Protein 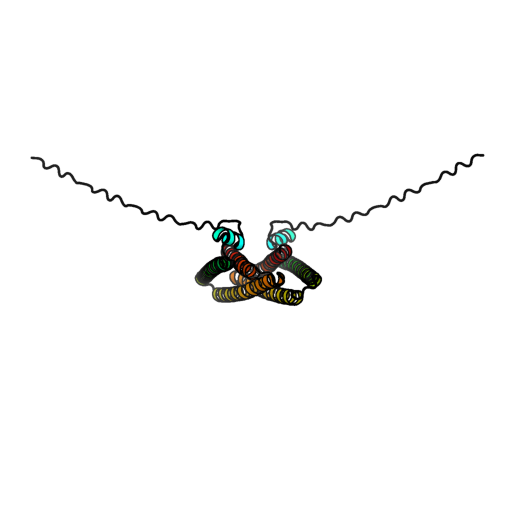AF-0000000084697009 (afdb_homodimer)

InterPro domains:
  IPR009739 Lysozyme inhibitor LprI-like, N-terminal [PF07007] (45-136)

Foldseek 3Di:
DPPPPPPPPPPPPPPPPDDPPPPPPPVPDDFQQVVLCVVQPPDDVVSSLVSLVVLLVVLVVLLVVLLVVVLVVLVVVVDPCSVVVNVVSVVVVVVLVVVQQVVLVVQLVVVVDDPCSSVSSSSSSSVSSVVVSVVSVVD/DPPPPPPPPPPPPPPPPDDPPPPPPPVPDDFQQVVLCVVQPPDDVVSSLVSLVVLLVVLVVLLVVLLVVVLVVLVVVVDPCSVVVNVVSVVVVVVLVVVQQVVLVVQLVVVVDDPCSSVSSSSSSSVSSVVVSVVSVVD

Solvent-accessible surface area (backbone atoms only — not comparable to full-atom values): 15599 Å² total; per-residue (Å²):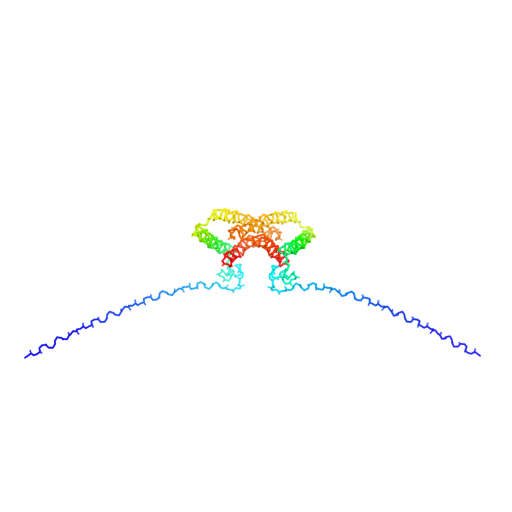 136,83,79,75,78,77,78,77,77,78,75,78,76,76,79,78,78,76,73,78,75,76,70,73,68,69,69,79,86,62,51,67,57,56,51,28,47,67,71,51,53,94,50,59,70,64,54,40,48,52,45,43,49,51,51,33,51,51,47,51,53,50,43,52,51,51,49,51,52,51,46,51,56,44,54,70,62,73,45,91,40,26,64,58,19,44,54,28,43,52,49,16,50,54,28,41,53,52,17,44,55,30,41,18,48,16,58,22,37,64,51,58,80,44,93,57,24,67,56,51,22,45,37,41,43,36,52,53,46,51,51,49,42,51,53,60,69,76,97,135,84,76,75,79,76,78,79,76,77,75,78,77,77,78,77,79,76,74,76,76,74,68,72,68,70,68,79,85,62,50,67,57,55,50,31,46,66,71,50,53,93,49,60,70,65,54,41,50,51,45,44,51,51,51,34,51,52,47,52,51,51,42,52,52,51,51,52,52,51,45,51,55,44,54,71,64,72,46,91,38,26,63,58,19,46,52,28,43,52,49,18,50,54,27,41,53,51,16,44,53,30,42,20,46,16,60,22,35,64,49,58,78,46,93,56,25,66,55,52,22,44,37,41,44,36,52,53,45,51,51,48,44,49,53,62,70,74,97

Radius of gyration: 29.6 Å; Cα contacts (8 Å, |Δi|>4): 222; chains: 2; bounding box: 146×71×59 Å

Sequence (278 aa):
MNLSRTAVILGIVGLSISFPAVTMAEEKGLSPLEQCYQSVGDSPRTKIAGCLGAKLNAANTRLNTILAQQKQEIASLHSAGSEKAIQSLNLSHSAFITFRDAECRYRYDATLGGSGAGDIMKACQIDLTNWRIKQLQENMNLSRTAVILGIVGLSISFPAVTMAEEKGLSPLEQCYQSVGDSPRTKIAGCLGAKLNAANTRLNTILAQQKQEIASLHSAGSEKAIQSLNLSHSAFITFRDAECRYRYDATLGGSGAGDIMKACQIDLTNWRIKQLQEN

Organism: NCBI:txid1124991

Nearest PDB structures (foldseek):
  3gi7-assembly1_A  TM=7.683E-01  e=5.485E-02  Pseudomonas putida KT2440
  7d2w-assembly1_A  TM=4.786E-01  e=1.995E+00  Plasmodium falciparum 3D7
  8acy-assembly1_D  TM=3.392E-01  e=9.853E+00  Vibrio cholerae
  3gi7-assembly1_A  TM=7.684E-01  e=5.485E-02  Pseudomonas putida KT2440
  7d2w-assembly1_A  TM=4.786E-01  e=1.995E+00  Plasmodium falciparum 3D7

pLDDT: mean 84.71, std 20.47, range [33.31, 99.0]

Structure (mmCIF, N/CA/C/O backbone):
data_AF-0000000084697009-model_v1
#
loop_
_entity.id
_entity.type
_entity.pdbx_description
1 polymer UmoC
#
loop_
_atom_site.group_PDB
_atom_site.id
_atom_site.type_symbol
_atom_site.label_atom_id
_atom_site.label_alt_id
_atom_site.label_comp_id
_atom_site.label_asym_id
_atom_site.label_entity_id
_atom_site.label_seq_id
_atom_site.pdbx_PDB_ins_code
_atom_site.Cartn_x
_atom_site.Cartn_y
_atom_site.Cartn_z
_atom_site.occupancy
_atom_site.B_iso_or_equiv
_atom_site.auth_seq_id
_atom_site.auth_comp_id
_atom_site.auth_asym_id
_atom_site.auth_atom_id
_atom_site.pdbx_PDB_model_num
ATOM 1 N N . MET A 1 1 ? -76.5 10.414 40.094 1 33.31 1 MET A N 1
ATOM 2 C CA . MET A 1 1 ? -76 9.484 39.094 1 33.31 1 MET A CA 1
ATOM 3 C C . MET A 1 1 ? -74.688 9.984 38.469 1 33.31 1 MET A C 1
ATOM 5 O O . MET A 1 1 ? -74.688 10.969 37.719 1 33.31 1 MET A O 1
ATOM 9 N N . ASN A 1 2 ? -73.562 10.078 39.281 1 39.44 2 ASN A N 1
ATOM 10 C CA . ASN A 1 2 ? -72.188 10.508 39.125 1 39.44 2 ASN A CA 1
ATOM 11 C C . ASN A 1 2 ? -71.5 9.734 38.031 1 39.44 2 ASN A C 1
ATOM 13 O O . ASN A 1 2 ? -71.375 8.508 38.094 1 39.44 2 ASN A O 1
ATOM 17 N N . LEU A 1 3 ? -71.75 10.117 36.781 1 41.25 3 LEU A N 1
ATOM 18 C CA . LEU A 1 3 ? -71.125 9.555 35.562 1 41.25 3 LEU A CA 1
ATOM 19 C C . LEU A 1 3 ? -69.625 9.703 35.625 1 41.25 3 LEU A C 1
ATOM 21 O O . LEU A 1 3 ? -69.062 10.82 35.75 1 41.25 3 LEU A O 1
ATOM 25 N N . SER A 1 4 ? -68.938 8.766 36.312 1 43.88 4 SER A N 1
ATOM 26 C CA . SER A 1 4 ? -67.438 8.625 36.375 1 43.88 4 SER A CA 1
ATOM 27 C C . SER A 1 4 ? -66.812 8.539 35 1 43.88 4 SER A C 1
ATOM 29 O O . SER A 1 4 ? -67.25 7.703 34.188 1 43.88 4 SER A O 1
ATOM 31 N N . ARG A 1 5 ? -66.5 9.672 34.375 1 44.09 5 ARG A N 1
ATOM 32 C CA . ARG A 1 5 ? -65.75 9.797 33.125 1 44.09 5 ARG A CA 1
ATOM 33 C C . ARG A 1 5 ? -64.5 8.93 33.125 1 44.09 5 ARG A C 1
ATOM 35 O O . ARG A 1 5 ? -63.625 9.102 34 1 44.09 5 ARG A O 1
ATOM 42 N N . THR A 1 6 ? -64.625 7.566 32.906 1 44.94 6 THR A N 1
ATOM 43 C CA . THR A 1 6 ? -63.5 6.676 32.781 1 44.94 6 THR A CA 1
ATOM 44 C C . THR A 1 6 ? -62.625 7.098 31.594 1 44.94 6 THR A C 1
ATOM 46 O O . THR A 1 6 ? -63.062 7.105 30.453 1 44.94 6 THR A O 1
ATOM 49 N N . ALA A 1 7 ? -61.719 8.133 31.766 1 45.94 7 ALA A N 1
ATOM 50 C CA . ALA A 1 7 ? -60.75 8.492 30.766 1 45.94 7 ALA A CA 1
ATOM 51 C C . ALA A 1 7 ? -59.906 7.281 30.359 1 45.94 7 ALA A C 1
ATOM 53 O O . ALA A 1 7 ? -59.312 6.625 31.203 1 45.94 7 ALA A O 1
ATOM 54 N N . VAL A 1 8 ? -60.312 6.5 29.297 1 41.59 8 VAL A N 1
ATOM 55 C CA . VAL A 1 8 ? -59.594 5.391 28.719 1 41.59 8 VAL A CA 1
ATOM 56 C C . VAL A 1 8 ? -58.25 5.895 28.125 1 41.59 8 VAL A C 1
ATOM 58 O O . VAL A 1 8 ? -58.25 6.711 27.203 1 41.59 8 VAL A O 1
ATOM 61 N N . ILE A 1 9 ? -57.219 6.125 28.938 1 47.16 9 ILE A N 1
ATOM 62 C CA . ILE A 1 9 ? -55.906 6.465 28.453 1 47.16 9 ILE A CA 1
ATOM 63 C C . ILE A 1 9 ? -55.375 5.348 27.547 1 47.16 9 ILE A C 1
ATOM 65 O O . ILE A 1 9 ? -55.312 4.191 27.953 1 47.16 9 ILE A O 1
ATOM 69 N N . LEU A 1 10 ? -55.719 5.449 26.219 1 45.69 10 LEU A N 1
ATOM 70 C CA . LEU A 1 10 ? -55.156 4.527 25.234 1 45.69 10 LEU A CA 1
ATOM 71 C C . LEU A 1 10 ? -53.625 4.621 25.203 1 45.69 10 LEU A C 1
ATOM 73 O O . LEU A 1 10 ? -53.062 5.699 24.969 1 45.69 10 LEU A O 1
ATOM 77 N N . GLY A 1 11 ? -52.969 3.789 26 1 43.78 11 GLY A N 1
ATOM 78 C CA . GLY A 1 11 ? -51.531 3.674 25.953 1 43.78 11 GLY A CA 1
ATOM 79 C C . GLY A 1 11 ? -51 3.301 24.594 1 43.78 11 GLY A C 1
ATOM 80 O O . GLY A 1 11 ? -51.469 2.324 23.984 1 43.78 11 GLY A O 1
ATOM 81 N N . ILE A 1 12 ? -50.625 4.324 23.734 1 49.38 12 ILE A N 1
ATOM 82 C CA . ILE A 1 12 ? -49.906 4.09 22.484 1 49.38 12 ILE A CA 1
ATOM 83 C C . ILE A 1 12 ? -48.656 3.266 22.75 1 49.38 12 ILE A C 1
ATOM 85 O O . ILE A 1 12 ? -47.75 3.705 23.484 1 49.38 12 ILE A O 1
ATOM 89 N N . VAL A 1 13 ? -48.75 1.916 22.766 1 52.28 13 VAL A N 1
ATOM 90 C CA . VAL A 1 13 ? -47.562 1.075 22.781 1 52.28 13 VAL A CA 1
ATOM 91 C C . VAL A 1 13 ? -46.719 1.31 21.516 1 52.28 13 VAL A C 1
ATOM 93 O O . VAL A 1 13 ? -47.156 0.972 20.406 1 52.28 13 VAL A O 1
ATOM 96 N N . GLY A 1 14 ? -45.969 2.443 21.422 1 45.22 14 GLY A N 1
ATOM 97 C CA . GLY A 1 14 ? -45.031 2.604 20.328 1 45.22 14 GLY A CA 1
ATOM 98 C C . GLY A 1 14 ? -44.156 1.392 20.125 1 45.22 14 GLY A C 1
ATOM 99 O O . GLY A 1 14 ? -43.469 0.951 21.062 1 45.22 14 GLY A O 1
ATOM 100 N N . LEU A 1 15 ? -44.531 0.504 19.172 1 53.19 15 LEU A N 1
ATOM 101 C CA . LEU A 1 15 ? -43.656 -0.599 18.766 1 53.19 15 LEU A CA 1
ATOM 102 C C . LEU A 1 15 ? -42.344 -0.078 18.203 1 53.19 15 LEU A C 1
ATOM 104 O O . LEU A 1 15 ? -42.312 0.564 17.141 1 53.19 15 LEU A O 1
ATOM 108 N N . SER A 1 16 ? -41.375 0.158 19.031 1 54 16 SER A N 1
ATOM 109 C CA . SER A 1 16 ? -40.031 0.441 18.531 1 54 16 SER A CA 1
ATOM 110 C C . SER A 1 16 ? -39.5 -0.725 17.703 1 54 16 SER A C 1
ATOM 112 O O . SER A 1 16 ? -39.312 -1.827 18.219 1 54 16 SER A O 1
ATOM 114 N N . ILE A 1 17 ? -39.656 -0.681 16.391 1 52.22 17 ILE A N 1
ATOM 115 C CA . ILE A 1 17 ? -39 -1.629 15.508 1 52.22 17 ILE A CA 1
ATOM 116 C C . ILE A 1 17 ? -37.469 -1.411 15.57 1 52.22 17 ILE A C 1
ATOM 118 O O . ILE A 1 17 ? -36.969 -0.373 15.133 1 52.22 17 ILE A O 1
ATOM 122 N N . SER A 1 18 ? -36.844 -2.094 16.469 1 52.91 18 SER A N 1
ATOM 123 C CA . SER A 1 18 ? -35.375 -2.121 16.406 1 52.91 18 SER A CA 1
ATOM 124 C C . SER A 1 18 ? -34.875 -2.854 15.172 1 52.91 18 SER A C 1
ATOM 126 O O . SER A 1 18 ? -35.094 -4.055 15.023 1 52.91 18 SER A O 1
ATOM 128 N N . PHE A 1 19 ? -34.531 -2.16 14.109 1 53.97 19 PHE A N 1
ATOM 129 C CA . PHE A 1 19 ? -33.844 -2.795 13 1 53.97 19 PHE A CA 1
ATOM 130 C C . PHE A 1 19 ? -32.5 -3.365 13.461 1 53.97 19 PHE A C 1
ATOM 132 O O . PHE A 1 19 ? -31.688 -2.656 14.07 1 53.97 19 PHE A O 1
ATOM 139 N N . PRO A 1 20 ? -32.375 -4.648 13.531 1 49.41 20 PRO A N 1
ATOM 140 C CA . PRO A 1 20 ? -31 -5.121 13.812 1 49.41 20 PRO A CA 1
ATOM 141 C C . PRO A 1 20 ? -29.984 -4.633 12.789 1 49.41 20 PRO A C 1
ATOM 143 O O . PRO A 1 20 ? -30.172 -4.805 11.586 1 49.41 20 PRO A O 1
ATOM 146 N N . ALA A 1 21 ? -29.203 -3.631 13.102 1 45.31 21 ALA A N 1
ATOM 147 C CA . ALA A 1 21 ? -28.031 -3.361 12.273 1 45.31 21 ALA A CA 1
ATOM 148 C C . ALA A 1 21 ? -27.25 -4.645 11.992 1 45.31 21 ALA A C 1
ATOM 150 O O . ALA A 1 21 ? -26.781 -5.312 12.914 1 45.31 21 ALA A O 1
ATOM 151 N N . VAL A 1 22 ? -27.5 -5.352 10.938 1 45.72 22 VAL A N 1
ATOM 152 C CA . VAL A 1 22 ? -26.609 -6.41 10.477 1 45.72 22 VAL A CA 1
ATOM 153 C C . VAL A 1 22 ? -25.156 -5.926 10.539 1 45.72 22 VAL A C 1
ATOM 155 O O . VAL A 1 22 ? -24.766 -5.016 9.797 1 45.72 22 VAL A O 1
ATOM 158 N N . THR A 1 23 ? -24.578 -5.84 11.641 1 41.12 23 THR A N 1
ATOM 159 C CA . THR A 1 23 ? -23.125 -5.727 11.594 1 41.12 23 THR A CA 1
ATOM 160 C C . THR A 1 23 ? -22.531 -6.77 10.648 1 41.12 23 THR A C 1
ATOM 162 O O . THR A 1 23 ? -22.797 -7.965 10.797 1 41.12 23 THR A O 1
ATOM 165 N N . MET A 1 24 ? -22.547 -6.586 9.336 1 37.75 24 MET A N 1
ATOM 166 C CA . MET A 1 24 ? -21.672 -7.449 8.555 1 37.75 24 MET A CA 1
ATOM 167 C C . MET A 1 24 ? -20.375 -7.738 9.312 1 37.75 24 MET A C 1
ATOM 169 O O . MET A 1 24 ? -19.656 -6.816 9.695 1 37.75 24 MET A O 1
ATOM 173 N N . ALA A 1 25 ? -20.359 -8.766 10.008 1 36.59 25 ALA A N 1
ATOM 174 C CA . ALA A 1 25 ? -19.125 -9.273 10.594 1 36.59 25 ALA A CA 1
ATOM 175 C C . ALA A 1 25 ? -17.969 -9.172 9.609 1 36.59 25 ALA A C 1
ATOM 177 O O . ALA A 1 25 ? -18.031 -9.727 8.516 1 36.59 25 ALA A O 1
ATOM 178 N N . GLU A 1 26 ? -17.359 -8.203 9.328 1 43.16 26 GLU A N 1
ATOM 179 C CA . GLU A 1 26 ? -16.078 -8.391 8.672 1 43.16 26 GLU A CA 1
ATOM 180 C C . GLU A 1 26 ? -15.367 -9.641 9.203 1 43.16 26 GLU A C 1
ATOM 182 O O . GLU A 1 26 ? -15.086 -9.734 10.398 1 43.16 26 GLU A O 1
ATOM 187 N N . GLU A 1 27 ? -15.914 -10.758 9.016 1 44.97 27 GLU A N 1
ATOM 188 C CA . GLU A 1 27 ? -15.18 -11.93 9.484 1 44.97 27 GLU A CA 1
ATOM 189 C C . GLU A 1 27 ? -13.68 -11.664 9.516 1 44.97 27 GLU A C 1
ATOM 191 O O . GLU A 1 27 ? -13.023 -11.641 8.477 1 44.97 27 GLU A O 1
ATOM 196 N N . LYS A 1 28 ? -13.234 -10.883 10.352 1 53.44 28 LYS A N 1
ATOM 197 C CA . LYS A 1 28 ? -11.891 -10.57 10.82 1 53.44 28 LYS A CA 1
ATOM 198 C C . LYS A 1 28 ? -10.961 -11.773 10.664 1 53.44 28 LYS A C 1
ATOM 200 O O . LYS A 1 28 ? -11.328 -12.898 11.008 1 53.44 28 LYS A O 1
ATOM 205 N N . GLY A 1 29 ? -10.086 -11.898 9.75 1 70.25 29 GLY A N 1
ATOM 206 C CA . GLY A 1 29 ? -8.93 -12.773 9.75 1 70.25 29 GLY A CA 1
ATOM 207 C C . GLY A 1 29 ? -8.758 -13.547 8.461 1 70.25 29 GLY A C 1
ATOM 208 O O . GLY A 1 29 ? -7.633 -13.773 8.008 1 70.25 29 GLY A O 1
ATOM 209 N N . LEU A 1 30 ? -10 -13.922 7.828 1 80.69 30 LEU A N 1
ATOM 210 C CA . LEU A 1 30 ? -9.797 -14.758 6.648 1 80.69 30 LEU A CA 1
ATOM 211 C C . LEU A 1 30 ? -9.531 -13.898 5.414 1 80.69 30 LEU A C 1
ATOM 213 O O . LEU A 1 30 ? -10.148 -12.844 5.242 1 80.69 30 LEU A O 1
ATOM 217 N N . SER A 1 31 ? -8.742 -14.406 4.574 1 91 31 SER A N 1
ATOM 218 C CA . SER A 1 31 ? -8.508 -13.773 3.281 1 91 31 SER A CA 1
ATOM 219 C C . SER A 1 31 ? -9.766 -13.805 2.414 1 91 31 SER A C 1
ATOM 221 O O . SER A 1 31 ? -10.664 -14.617 2.641 1 91 31 SER A O 1
ATOM 223 N N . PRO A 1 32 ? -9.938 -12.883 1.476 1 93.12 32 PRO A N 1
ATOM 224 C CA . PRO A 1 32 ? -11.086 -12.906 0.565 1 93.12 32 PRO A CA 1
ATOM 225 C C . PRO A 1 32 ? -11.242 -14.25 -0.144 1 93.12 32 PRO A C 1
ATOM 227 O O . PRO A 1 32 ? -12.367 -14.727 -0.317 1 93.12 32 PRO A O 1
ATOM 230 N N . LEU A 1 33 ? -10.148 -14.836 -0.522 1 89.38 33 LEU A N 1
ATOM 231 C CA . LEU A 1 33 ? -10.203 -16.125 -1.182 1 89.38 33 LEU A CA 1
ATOM 232 C C . LEU A 1 33 ? -10.781 -17.188 -0.25 1 89.38 33 LEU A C 1
ATOM 234 O O . LEU A 1 33 ? -11.672 -17.953 -0.643 1 89.38 33 LEU A O 1
ATOM 238 N N . GLU A 1 34 ? -10.328 -17.234 0.92 1 89.12 34 GLU A N 1
ATOM 239 C CA . GLU A 1 34 ? -10.82 -18.203 1.9 1 89.12 34 GLU A CA 1
ATOM 240 C C . GLU A 1 34 ? -12.305 -18 2.186 1 89.12 34 GLU A C 1
ATOM 242 O O . GLU A 1 34 ? -13.055 -18.969 2.309 1 89.12 34 GLU A O 1
ATOM 247 N N . GLN A 1 35 ? -12.688 -16.781 2.258 1 91.19 35 GLN A N 1
ATOM 248 C CA . GLN A 1 35 ? -14.094 -16.469 2.484 1 91.19 35 GLN A CA 1
ATOM 249 C C . GLN A 1 35 ? -14.961 -16.969 1.335 1 91.19 35 GLN A C 1
ATOM 251 O O . GLN A 1 35 ? -16.047 -17.5 1.56 1 91.19 35 GLN A O 1
ATOM 256 N N . CYS A 1 36 ? -14.492 -16.734 0.127 1 92.38 36 CYS A N 1
ATOM 257 C CA . CYS A 1 36 ? -15.266 -17.156 -1.036 1 92.38 36 CYS A CA 1
ATOM 258 C C . CYS A 1 36 ? -15.281 -18.688 -1.154 1 92.38 36 CYS A C 1
ATOM 260 O O . CYS A 1 36 ? -16.297 -19.266 -1.505 1 92.38 36 CYS A O 1
ATOM 262 N N . TYR A 1 37 ? -14.18 -19.359 -0.831 1 86 37 TYR A N 1
ATOM 263 C CA . TYR A 1 37 ? -14.164 -20.828 -0.845 1 86 37 TYR A CA 1
ATOM 264 C C . TYR A 1 37 ? -15.125 -21.391 0.192 1 86 37 TYR A C 1
ATOM 266 O O . TYR A 1 37 ? -15.789 -22.406 -0.052 1 86 37 TYR A O 1
ATOM 274 N N . GLN A 1 38 ? -15.164 -20.766 1.292 1 85.62 38 GLN A N 1
ATOM 275 C CA . GLN A 1 38 ? -16.078 -21.219 2.34 1 85.62 38 GLN A CA 1
ATOM 276 C C . GLN A 1 38 ? -17.531 -21.016 1.935 1 85.62 38 GLN A C 1
ATOM 278 O O . GLN A 1 38 ? -18.391 -21.828 2.25 1 85.62 38 GLN A O 1
ATOM 283 N N . SER A 1 39 ? -17.719 -19.969 1.253 1 85.25 39 SER A N 1
ATOM 284 C CA . SER A 1 39 ? -19.078 -19.609 0.922 1 85.25 39 SER A CA 1
ATOM 285 C C . SER A 1 39 ? -19.609 -20.438 -0.252 1 85.25 39 SER A C 1
ATOM 287 O O . SER A 1 39 ? -20.797 -20.781 -0.298 1 85.25 39 SER A O 1
ATOM 289 N N . VAL A 1 40 ? -18.672 -20.797 -1.242 1 82.38 40 VAL A N 1
ATOM 290 C CA . VAL A 1 40 ? -19.188 -21.438 -2.449 1 82.38 40 VAL A CA 1
ATOM 291 C C . VAL A 1 40 ? -18.891 -22.938 -2.404 1 82.38 40 VAL A C 1
ATOM 293 O O . VAL A 1 40 ? -19.469 -23.703 -3.182 1 82.38 40 VAL A O 1
ATOM 296 N N . GLY A 1 41 ? -18.188 -23.328 -1.45 1 71.06 41 GLY A N 1
ATOM 297 C CA . GLY A 1 41 ? -17.953 -24.75 -1.251 1 71.06 41 GLY A CA 1
ATOM 298 C C . GLY A 1 41 ? -17.359 -25.438 -2.467 1 71.06 41 GLY A C 1
ATOM 299 O O . GLY A 1 41 ? -16.375 -24.953 -3.037 1 71.06 41 GLY A O 1
ATOM 300 N N . ASP A 1 42 ? -17.891 -26.578 -2.848 1 71.88 42 ASP A N 1
ATOM 301 C CA . ASP A 1 42 ? -17.453 -27.438 -3.939 1 71.88 42 ASP A CA 1
ATOM 302 C C . ASP A 1 42 ? -17.969 -26.922 -5.281 1 71.88 42 ASP A C 1
ATOM 304 O O . ASP A 1 42 ? -18.047 -27.688 -6.25 1 71.88 42 ASP A O 1
ATOM 308 N N . SER A 1 43 ? -18.188 -25.688 -5.32 1 74.69 43 SER A N 1
ATOM 309 C CA . SER A 1 43 ? -18.719 -25.125 -6.555 1 74.69 43 SER A CA 1
ATOM 310 C C . SER A 1 43 ? -17.609 -24.906 -7.586 1 74.69 43 SER A C 1
ATOM 312 O O . SER A 1 43 ? -16.438 -24.875 -7.238 1 74.69 43 SER A O 1
ATOM 314 N N . PRO A 1 44 ? -18.047 -24.875 -8.812 1 79.81 44 PRO A N 1
ATOM 315 C CA . PRO A 1 44 ? -17.078 -24.594 -9.875 1 79.81 44 PRO A CA 1
ATOM 316 C C . PRO A 1 44 ? -16.312 -23.281 -9.656 1 79.81 44 PRO A C 1
ATOM 318 O O . PRO A 1 44 ? -16.812 -22.391 -8.953 1 79.81 44 PRO A O 1
ATOM 321 N N . ARG A 1 45 ? -15.094 -23.172 -10.164 1 84 45 ARG A N 1
ATOM 322 C CA . ARG A 1 45 ? -14.203 -22.016 -10.055 1 84 45 ARG A CA 1
ATOM 323 C C . ARG A 1 45 ? -14.914 -20.734 -10.484 1 84 45 ARG A C 1
ATOM 325 O O . ARG A 1 45 ? -14.609 -19.656 -9.977 1 84 45 ARG A O 1
ATOM 332 N N . THR A 1 46 ? -15.977 -20.969 -11.297 1 86.94 46 THR A N 1
ATOM 333 C CA . THR A 1 46 ? -16.719 -19.812 -11.789 1 86.94 46 THR A CA 1
ATOM 334 C C . THR A 1 46 ? -17.484 -19.125 -10.656 1 86.94 46 THR A C 1
ATOM 336 O O . THR A 1 46 ? -17.656 -17.906 -10.656 1 86.94 46 THR A O 1
ATOM 339 N N . LYS A 1 47 ? -17.922 -19.891 -9.781 1 90.5 47 LYS A N 1
ATOM 340 C CA . LYS A 1 47 ? -18.625 -19.312 -8.648 1 90.5 47 LYS A CA 1
ATOM 341 C C . LYS A 1 47 ? -17.688 -18.547 -7.727 1 90.5 47 LYS A C 1
ATOM 343 O O . LYS A 1 47 ? -18.047 -17.516 -7.156 1 90.5 47 LYS A O 1
ATOM 348 N N . ILE A 1 48 ? -16.516 -19.047 -7.605 1 91.88 48 ILE A N 1
ATOM 349 C CA . ILE A 1 48 ? -15.492 -18.359 -6.824 1 91.88 48 ILE A CA 1
ATOM 350 C C . ILE A 1 48 ? -15.188 -17 -7.453 1 91.88 48 ILE A C 1
ATOM 352 O O . ILE A 1 48 ? -15.133 -15.992 -6.754 1 91.88 48 ILE A O 1
ATOM 356 N N . ALA A 1 49 ? -15.078 -16.984 -8.773 1 93 49 ALA A N 1
ATOM 357 C CA . ALA A 1 49 ? -14.812 -15.734 -9.492 1 93 49 ALA A CA 1
ATOM 358 C C . ALA A 1 49 ? -15.93 -14.719 -9.266 1 93 49 ALA A C 1
ATOM 360 O O . ALA A 1 49 ? -15.664 -13.523 -9.109 1 93 49 ALA A O 1
ATOM 361 N N . GLY A 1 50 ? -17.141 -15.234 -9.328 1 94.38 50 GLY A N 1
ATOM 362 C CA . GLY A 1 50 ? -18.266 -14.359 -9.055 1 94.38 50 GLY A CA 1
ATOM 363 C C . GLY A 1 50 ? -18.25 -13.773 -7.656 1 94.38 50 GLY A C 1
ATOM 364 O O . GLY A 1 50 ? -18.516 -12.586 -7.465 1 94.38 50 GLY A O 1
ATOM 365 N N . CYS A 1 51 ? -17.953 -14.578 -6.699 1 95.94 51 CYS A N 1
ATOM 366 C CA . CYS A 1 51 ? -17.828 -14.156 -5.309 1 95.94 51 CYS A CA 1
ATOM 367 C C . CYS A 1 51 ? -16.75 -13.102 -5.156 1 95.94 51 CYS A C 1
ATOM 369 O O . CYS A 1 51 ? -16.984 -12.047 -4.562 1 95.94 51 CYS A O 1
ATOM 371 N N . LEU A 1 52 ? -15.609 -13.32 -5.719 1 96.69 52 LEU A N 1
ATOM 372 C CA . LEU A 1 52 ? -14.5 -12.383 -5.633 1 96.69 52 LEU A CA 1
ATOM 373 C C . LEU A 1 52 ? -14.828 -11.086 -6.355 1 96.69 52 LEU A C 1
ATOM 375 O O . LEU A 1 52 ? -14.461 -10 -5.895 1 96.69 52 LEU A O 1
ATOM 379 N N . GLY A 1 53 ? -15.445 -11.203 -7.512 1 97.62 53 GLY A N 1
ATOM 380 C CA . GLY A 1 53 ? -15.891 -10.016 -8.219 1 97.62 53 GLY A CA 1
ATOM 381 C C . GLY A 1 53 ? -16.812 -9.141 -7.395 1 97.62 53 GLY A C 1
ATOM 382 O O . GLY A 1 53 ? -16.656 -7.914 -7.379 1 97.62 53 GLY A O 1
ATOM 383 N N . ALA A 1 54 ? -17.75 -9.75 -6.754 1 97.5 54 ALA A N 1
ATOM 384 C CA . ALA A 1 54 ? -18.688 -9.016 -5.91 1 97.5 54 ALA A CA 1
ATOM 385 C C . ALA A 1 54 ? -17.953 -8.328 -4.758 1 97.5 54 ALA A C 1
ATOM 387 O O . ALA A 1 54 ? -18.234 -7.172 -4.434 1 97.5 54 ALA A O 1
ATOM 388 N N . LYS A 1 55 ? -17.078 -9.008 -4.148 1 97.88 55 LYS A N 1
ATOM 389 C CA . LYS A 1 55 ? -16.297 -8.438 -3.047 1 97.88 55 LYS A CA 1
ATOM 390 C C . LYS A 1 55 ? -15.445 -7.27 -3.52 1 97.88 55 LYS A C 1
ATOM 392 O O . LYS A 1 55 ? -15.328 -6.258 -2.826 1 97.88 55 LYS A O 1
ATOM 397 N N . LEU A 1 56 ? -14.852 -7.41 -4.68 1 98.62 56 LEU A N 1
ATOM 398 C CA . LEU A 1 56 ? -14.047 -6.324 -5.223 1 98.62 56 LEU A CA 1
ATOM 399 C C . LEU A 1 56 ? -14.898 -5.094 -5.496 1 98.62 56 LEU A C 1
ATOM 401 O O . LEU A 1 56 ? -14.5 -3.971 -5.172 1 98.62 56 LEU A O 1
ATOM 405 N N . ASN A 1 57 ? -16.031 -5.328 -6.062 1 98.75 57 ASN A N 1
ATOM 406 C CA . ASN A 1 57 ? -16.938 -4.219 -6.324 1 98.75 57 ASN A CA 1
ATOM 407 C C . ASN A 1 57 ? -17.359 -3.512 -5.039 1 98.75 57 ASN A C 1
ATOM 409 O O . ASN A 1 57 ? -17.406 -2.281 -4.992 1 98.75 57 ASN A O 1
ATOM 413 N N . ALA A 1 58 ? -17.672 -4.25 -4.02 1 98.62 58 ALA A N 1
ATOM 414 C CA . ALA A 1 58 ? -18.031 -3.674 -2.73 1 98.62 58 ALA A CA 1
ATOM 415 C C . ALA A 1 58 ? -16.891 -2.863 -2.145 1 98.62 58 ALA A C 1
ATOM 417 O O . ALA A 1 58 ? -17.094 -1.76 -1.634 1 98.62 58 ALA A O 1
ATOM 418 N N . ALA A 1 59 ? -15.703 -3.406 -2.188 1 98.69 59 ALA A N 1
ATOM 419 C CA . ALA A 1 59 ? -14.531 -2.709 -1.68 1 98.69 59 ALA A CA 1
ATOM 420 C C . ALA A 1 59 ? -14.297 -1.405 -2.439 1 98.69 59 ALA A C 1
ATOM 422 O O . ALA A 1 59 ? -14 -0.372 -1.834 1 98.69 59 ALA A O 1
ATOM 423 N N . ASN A 1 60 ? -14.383 -1.488 -3.775 1 98.88 60 ASN A N 1
ATOM 424 C CA . ASN A 1 60 ? -14.211 -0.287 -4.586 1 98.88 60 ASN A CA 1
ATOM 425 C C . ASN A 1 60 ? -15.25 0.775 -4.242 1 98.88 60 ASN A C 1
ATOM 427 O O . ASN A 1 60 ? -14.938 1.965 -4.184 1 98.88 60 ASN A O 1
ATOM 431 N N . THR A 1 61 ? -16.469 0.372 -4.094 1 98.88 61 THR A N 1
ATOM 432 C CA . THR A 1 61 ? -17.516 1.298 -3.709 1 98.88 61 THR A CA 1
ATOM 433 C C . THR A 1 61 ? -17.203 1.967 -2.375 1 98.88 61 THR A C 1
ATOM 435 O O . THR A 1 61 ? -17.328 3.184 -2.236 1 98.88 61 THR A O 1
ATOM 438 N N . ARG A 1 62 ? -16.812 1.213 -1.412 1 98.81 62 ARG A N 1
ATOM 439 C CA . ARG A 1 62 ? -16.438 1.742 -0.101 1 98.81 62 ARG A CA 1
ATOM 440 C C . ARG A 1 62 ? -15.266 2.707 -0.206 1 98.81 62 ARG A C 1
ATOM 442 O O . ARG A 1 62 ? -15.266 3.768 0.42 1 98.81 62 ARG A O 1
ATOM 449 N N . LEU A 1 63 ? -14.234 2.359 -0.967 1 98.88 63 LEU A N 1
ATOM 450 C CA . LEU A 1 63 ? -13.078 3.229 -1.158 1 98.88 63 LEU A CA 1
ATOM 451 C C . LEU A 1 63 ? -13.5 4.578 -1.732 1 98.88 63 LEU A C 1
ATOM 453 O O . LEU A 1 63 ? -13.07 5.625 -1.247 1 98.88 63 LEU A O 1
ATOM 457 N N . ASN A 1 64 ? -14.367 4.52 -2.701 1 98.69 64 ASN A N 1
ATOM 458 C CA . ASN A 1 64 ? -14.836 5.754 -3.318 1 98.69 64 ASN A CA 1
ATOM 459 C C . ASN A 1 64 ? -15.625 6.609 -2.332 1 98.69 64 ASN A C 1
ATOM 461 O O . ASN A 1 64 ? -15.516 7.836 -2.336 1 98.69 64 ASN A O 1
ATOM 465 N N . THR A 1 65 ? -16.406 5.973 -1.539 1 98.69 65 THR A N 1
ATOM 466 C CA . THR A 1 65 ? -17.188 6.68 -0.524 1 98.69 65 THR A CA 1
ATOM 467 C C . THR A 1 65 ? -16.266 7.379 0.469 1 98.69 65 THR A C 1
ATOM 469 O O . THR A 1 65 ? -16.453 8.555 0.79 1 98.69 65 THR A O 1
ATOM 472 N N . ILE A 1 66 ? -15.305 6.672 0.919 1 98.56 66 ILE A N 1
ATOM 473 C CA . ILE A 1 66 ? -14.367 7.211 1.896 1 98.56 66 ILE A CA 1
ATOM 474 C C . ILE A 1 66 ? -13.586 8.367 1.28 1 98.56 66 ILE A C 1
ATOM 476 O O . ILE A 1 66 ? -13.344 9.383 1.939 1 98.56 66 ILE A O 1
ATOM 480 N N . LEU A 1 67 ? -13.164 8.258 0.047 1 98.56 67 LEU A N 1
ATOM 481 C CA . LEU A 1 67 ? -12.445 9.328 -0.646 1 98.56 67 LEU A CA 1
ATOM 482 C C . LEU A 1 67 ? -13.297 10.586 -0.728 1 98.56 67 LEU A C 1
ATOM 484 O O . LEU A 1 67 ? -12.812 11.688 -0.473 1 98.56 67 LEU A O 1
ATOM 488 N N . ALA A 1 68 ? -14.539 10.391 -1.08 1 98.44 68 ALA A N 1
ATOM 489 C CA . ALA A 1 68 ? -15.461 11.523 -1.144 1 98.44 68 ALA A CA 1
ATOM 490 C C . ALA A 1 68 ? -15.594 12.203 0.218 1 98.44 68 ALA A C 1
ATOM 492 O O . ALA A 1 68 ? -15.586 13.43 0.31 1 98.44 68 ALA A O 1
ATOM 493 N N . GLN A 1 69 ? -15.727 11.43 1.234 1 98 69 GLN A N 1
ATOM 494 C CA . GLN A 1 69 ? -15.828 11.961 2.592 1 98 69 GLN A CA 1
ATOM 495 C C . GLN A 1 69 ? -14.57 12.742 2.973 1 98 69 GLN A C 1
ATOM 497 O O . GLN A 1 69 ? -14.664 13.812 3.576 1 98 69 GLN A O 1
ATOM 502 N N . GLN A 1 70 ? -13.406 12.211 2.607 1 97.81 70 GLN A N 1
ATOM 503 C CA . GLN A 1 70 ? -12.148 12.891 2.908 1 97.81 70 GLN A CA 1
ATOM 504 C C . GLN A 1 70 ? -12.07 14.234 2.191 1 97.81 70 GLN A C 1
ATOM 506 O O . GLN A 1 70 ? -11.656 15.234 2.781 1 97.81 70 GLN A O 1
ATOM 511 N N . LYS A 1 71 ? -12.438 14.242 0.954 1 98.12 71 LYS A N 1
ATOM 512 C CA . LYS A 1 71 ? -12.422 15.484 0.183 1 98.12 71 LYS A CA 1
ATOM 513 C C . LYS A 1 71 ? -13.367 16.516 0.782 1 98.12 71 LYS A C 1
ATOM 515 O O . LYS A 1 71 ? -13.031 17.703 0.874 1 98.12 71 LYS A O 1
ATOM 520 N N . GLN A 1 72 ? -14.555 16.109 1.212 1 97.81 72 GLN A N 1
ATOM 521 C CA . GLN A 1 72 ? -15.516 17.016 1.84 1 97.81 72 GLN A CA 1
ATOM 522 C C . GLN A 1 72 ? -14.969 17.578 3.148 1 97.81 72 GLN A C 1
ATOM 524 O O . GLN A 1 72 ? -15.141 18.766 3.438 1 97.81 72 GLN A O 1
ATOM 529 N N . GLU A 1 73 ? -14.359 16.734 3.922 1 96.75 73 GLU A N 1
ATOM 530 C CA . GLU A 1 73 ? -13.781 17.172 5.184 1 96.75 73 GLU A CA 1
ATOM 531 C C . GLU A 1 73 ? -12.695 18.219 4.953 1 96.75 73 GLU A C 1
ATOM 533 O O . GLU A 1 73 ? -12.648 19.234 5.656 1 96.75 73 GLU A O 1
ATOM 538 N N . ILE A 1 74 ? -11.836 17.984 4.004 1 96.88 74 ILE A N 1
ATOM 539 C CA . ILE A 1 74 ? -10.773 18.938 3.686 1 96.88 74 ILE A CA 1
ATOM 540 C C . ILE A 1 74 ? -11.383 20.25 3.201 1 96.88 74 ILE A C 1
ATOM 542 O O . ILE A 1 74 ? -10.961 21.328 3.629 1 96.88 74 ILE A O 1
ATOM 546 N N . ALA A 1 75 ? -12.367 20.203 2.307 1 96.75 75 ALA A N 1
ATOM 547 C CA . ALA A 1 75 ? -13.031 21.391 1.766 1 96.75 75 ALA A CA 1
ATOM 548 C C . ALA A 1 75 ? -13.695 22.188 2.873 1 96.75 75 ALA A C 1
ATOM 550 O O . ALA A 1 75 ? -13.719 23.422 2.824 1 96.75 75 ALA A O 1
ATOM 551 N N . SER A 1 76 ? -14.195 21.484 3.891 1 96.88 76 SER A N 1
ATOM 552 C CA . SER A 1 76 ? -14.953 22.141 4.957 1 96.88 76 SER A CA 1
ATOM 553 C C . SER A 1 76 ? -14.062 23 5.832 1 96.88 76 SER A C 1
ATOM 555 O O . SER A 1 76 ? -14.547 23.844 6.582 1 96.88 76 SER A O 1
ATOM 557 N N . LEU A 1 77 ? -12.781 22.812 5.75 1 95.19 77 LEU A N 1
ATOM 558 C CA . LEU A 1 77 ? -11.844 23.625 6.523 1 95.19 77 LEU A CA 1
ATOM 559 C C . LEU A 1 77 ? -11.734 25.031 5.957 1 95.19 77 LEU A C 1
ATOM 561 O O . LEU A 1 77 ? -11.227 25.938 6.617 1 95.19 77 LEU A O 1
ATOM 565 N N . HIS A 1 78 ? -12.117 25.234 4.73 1 93.31 78 HIS A N 1
ATOM 566 C CA . HIS A 1 78 ? -12.094 26.531 4.066 1 93.31 78 HIS A CA 1
ATOM 567 C C . HIS A 1 78 ? -10.711 27.172 4.176 1 93.31 78 HIS A C 1
ATOM 569 O O . HIS A 1 78 ? -10.602 28.375 4.395 1 93.31 78 HIS A O 1
ATOM 575 N N . SER A 1 79 ? -9.727 26.359 4.125 1 93.19 79 SER A N 1
ATOM 576 C CA . SER A 1 79 ? -8.352 26.844 4.137 1 93.19 79 SER A CA 1
ATOM 577 C C . SER A 1 79 ? -7.852 27.141 2.723 1 93.19 79 SER A C 1
ATOM 579 O O . SER A 1 79 ? -8.336 26.547 1.757 1 93.19 79 SER A O 1
ATOM 581 N N . ALA A 1 80 ? -6.887 27.969 2.57 1 92.88 80 ALA A N 1
ATOM 582 C CA . ALA A 1 80 ? -6.285 28.297 1.278 1 92.88 80 ALA A CA 1
ATOM 583 C C . ALA A 1 80 ? -5.613 27.062 0.667 1 92.88 80 ALA A C 1
ATOM 585 O O . ALA A 1 80 ? -5.504 26.953 -0.557 1 92.88 80 ALA A O 1
ATOM 586 N N . GLY A 1 81 ? -5.215 26.078 1.474 1 95.31 81 GLY A N 1
ATOM 587 C CA . GLY A 1 81 ? -4.512 24.891 1.013 1 95.31 81 GLY A CA 1
ATOM 588 C C . GLY A 1 81 ? -5.438 23.734 0.705 1 95.31 81 GLY A C 1
ATOM 589 O O . GLY A 1 81 ? -4.996 22.688 0.231 1 95.31 81 GLY A O 1
ATOM 590 N N . SER A 1 82 ? -6.715 23.953 0.923 1 96.62 82 SER A N 1
ATOM 591 C CA . SER A 1 82 ? -7.656 22.844 0.787 1 96.62 82 SER A CA 1
ATOM 592 C C . SER A 1 82 ? -7.711 22.328 -0.651 1 96.62 82 SER A C 1
ATOM 594 O O . SER A 1 82 ? -7.723 21.125 -0.891 1 96.62 82 SER A O 1
ATOM 596 N N . GLU A 1 83 ? -7.73 23.25 -1.548 1 97.25 83 GLU A N 1
ATOM 597 C CA . GLU A 1 83 ? -7.812 22.859 -2.949 1 97.25 83 GLU A CA 1
ATOM 598 C C . GLU A 1 83 ? -6.598 22.031 -3.361 1 97.25 83 GLU A C 1
ATOM 600 O O . GLU A 1 83 ? -6.738 21 -4.02 1 97.25 83 GLU A O 1
ATOM 605 N N . LYS A 1 84 ? -5.465 22.469 -2.984 1 98.19 84 LYS A N 1
ATOM 606 C CA . LYS A 1 84 ? -4.242 21.734 -3.305 1 98.19 84 LYS A CA 1
ATOM 607 C C . LYS A 1 84 ? -4.238 20.359 -2.65 1 98.19 84 LYS A C 1
ATOM 609 O O . LYS A 1 84 ? -3.82 19.375 -3.268 1 98.19 84 LYS A O 1
ATOM 614 N N . ALA A 1 85 ? -4.695 20.266 -1.419 1 98.31 85 ALA A N 1
ATOM 615 C CA . ALA A 1 85 ? -4.766 19 -0.716 1 98.31 85 ALA A CA 1
ATOM 616 C C . ALA A 1 85 ? -5.707 18.031 -1.432 1 98.31 85 ALA A C 1
ATOM 618 O O . ALA A 1 85 ? -5.391 16.844 -1.588 1 98.31 85 ALA A O 1
ATOM 619 N N . ILE A 1 86 ? -6.809 18.516 -1.872 1 98.62 86 ILE A N 1
ATOM 620 C CA . ILE A 1 86 ? -7.773 17.688 -2.574 1 98.62 86 ILE A CA 1
ATOM 621 C C . ILE A 1 86 ? -7.18 17.203 -3.898 1 98.62 86 ILE A C 1
ATOM 623 O O . ILE A 1 86 ? -7.324 16.047 -4.27 1 98.62 86 ILE A O 1
ATOM 627 N N . GLN A 1 87 ? -6.496 18.094 -4.613 1 98.75 87 GLN A N 1
ATOM 628 C CA . GLN A 1 87 ? -5.836 17.719 -5.859 1 98.75 87 GLN A CA 1
ATOM 629 C C . GLN A 1 87 ? -4.809 16.609 -5.621 1 98.75 87 GLN A C 1
ATOM 631 O O . GLN A 1 87 ? -4.738 15.648 -6.383 1 98.75 87 GLN A O 1
ATOM 636 N N . SER A 1 88 ? -4.055 16.781 -4.582 1 98.81 88 SER A N 1
ATOM 637 C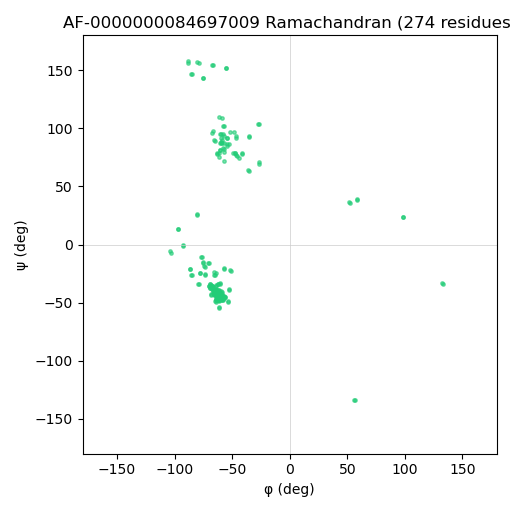 CA . SER A 1 88 ? -3.037 15.781 -4.285 1 98.81 88 SER A CA 1
ATOM 638 C C . SER A 1 88 ? -3.668 14.461 -3.869 1 98.81 88 SER A C 1
ATOM 640 O O . SER A 1 88 ? -3.131 13.391 -4.164 1 98.81 88 SER A O 1
ATOM 642 N N . LEU A 1 89 ? -4.797 14.484 -3.152 1 98.75 89 LEU A N 1
ATOM 643 C CA . LEU A 1 89 ? -5.52 13.258 -2.816 1 98.75 89 LEU A CA 1
ATOM 644 C C . LEU A 1 89 ? -6 12.547 -4.078 1 98.75 89 LEU A C 1
ATOM 646 O O . LEU A 1 89 ? -5.918 11.32 -4.176 1 98.75 89 LEU A O 1
ATOM 650 N N . ASN A 1 90 ? -6.488 13.328 -5.043 1 98.88 90 ASN A N 1
ATOM 651 C CA . ASN A 1 90 ? -6.914 12.742 -6.309 1 98.88 90 ASN A CA 1
ATOM 652 C C . ASN A 1 90 ? -5.758 12.062 -7.031 1 98.88 90 ASN A C 1
ATOM 654 O O . ASN A 1 90 ? -5.918 10.969 -7.578 1 98.88 90 ASN A O 1
ATOM 658 N N . LEU A 1 91 ? -4.621 12.68 -7.035 1 98.94 91 LEU A N 1
ATOM 659 C CA . LEU A 1 91 ? -3.441 12.102 -7.668 1 98.94 91 LEU A CA 1
ATOM 660 C C . LEU A 1 91 ? -2.996 10.844 -6.934 1 98.94 91 LEU A C 1
ATOM 662 O O . LEU A 1 91 ? -2.607 9.852 -7.562 1 98.94 91 LEU A O 1
ATOM 666 N N . SER A 1 92 ? -3.062 10.891 -5.605 1 98.94 92 SER A N 1
ATOM 667 C CA . SER A 1 92 ? -2.75 9.711 -4.797 1 98.94 92 SER A CA 1
ATOM 668 C C . SER A 1 92 ? -3.686 8.555 -5.121 1 98.94 92 SER A C 1
ATOM 670 O O . SER A 1 92 ? -3.24 7.414 -5.27 1 98.94 92 SER A O 1
ATOM 672 N N . HIS A 1 93 ? -4.934 8.852 -5.254 1 98.88 93 HIS A N 1
ATOM 673 C CA . HIS A 1 93 ? -5.922 7.824 -5.551 1 98.88 93 HIS A CA 1
ATOM 674 C C . HIS A 1 93 ? -5.656 7.184 -6.91 1 98.88 93 HIS A C 1
ATOM 676 O O . HIS A 1 93 ? -5.641 5.957 -7.035 1 98.88 93 HIS A O 1
ATOM 682 N N . SER A 1 94 ? -5.441 8.031 -7.891 1 98.94 94 SER A N 1
ATOM 683 C CA . SER A 1 94 ? -5.184 7.523 -9.234 1 98.94 94 SER A CA 1
ATOM 684 C C . SER A 1 94 ? -3.922 6.672 -9.273 1 98.94 94 SER A C 1
ATOM 686 O O . SER A 1 94 ? -3.896 5.617 -9.914 1 98.94 94 SER A O 1
ATOM 688 N N . ALA A 1 95 ? -2.883 7.113 -8.641 1 98.94 95 ALA A N 1
ATOM 689 C CA . ALA A 1 95 ? -1.631 6.359 -8.586 1 98.94 95 ALA A CA 1
ATOM 690 C C . ALA A 1 95 ? -1.814 5.039 -7.84 1 98.94 95 ALA A C 1
ATOM 692 O O . ALA A 1 95 ? -1.204 4.031 -8.195 1 98.94 95 ALA A O 1
ATOM 693 N N . PHE A 1 96 ? -2.705 5.051 -6.777 1 98.94 96 PHE A N 1
ATOM 694 C CA . PHE A 1 96 ? -2.988 3.826 -6.035 1 98.94 96 PHE A CA 1
ATOM 695 C C . PHE A 1 96 ? -3.645 2.789 -6.938 1 98.94 96 PHE A C 1
ATOM 697 O O . PHE A 1 96 ? -3.268 1.614 -6.918 1 98.94 96 PHE A O 1
ATOM 704 N N . ILE A 1 97 ? -4.605 3.236 -7.734 1 98.94 97 ILE A N 1
ATOM 705 C CA . ILE A 1 97 ? -5.301 2.309 -8.625 1 98.94 97 ILE A CA 1
ATOM 706 C C . ILE A 1 97 ? -4.309 1.695 -9.609 1 98.94 97 ILE A C 1
ATOM 708 O O . ILE A 1 97 ? -4.34 0.489 -9.859 1 98.94 97 ILE A O 1
ATOM 712 N N . THR A 1 98 ? -3.422 2.52 -10.164 1 98.94 98 THR A N 1
ATOM 713 C CA . THR A 1 98 ? -2.402 2.039 -11.094 1 98.94 98 THR A CA 1
ATOM 714 C C . THR A 1 98 ? -1.478 1.038 -10.406 1 98.94 98 THR A C 1
ATOM 716 O O . THR A 1 98 ? -1.155 -0.007 -10.977 1 98.94 98 THR A O 1
ATOM 719 N N . PHE A 1 99 ? -1.046 1.31 -9.164 1 99 99 PHE A N 1
ATOM 720 C CA . PHE A 1 99 ? -0.183 0.411 -8.406 1 99 99 PHE A CA 1
ATOM 721 C C . PHE A 1 99 ? -0.898 -0.9 -8.109 1 99 99 PHE A C 1
ATOM 723 O O . PHE A 1 99 ? -0.339 -1.979 -8.312 1 99 99 PHE A O 1
ATOM 730 N N . ARG A 1 100 ? -2.113 -0.799 -7.59 1 98.94 100 ARG A N 1
ATOM 731 C CA . ARG A 1 100 ? -2.891 -1.987 -7.254 1 98.94 100 ARG A CA 1
ATOM 732 C C . ARG A 1 100 ? -2.994 -2.928 -8.453 1 98.94 100 ARG A C 1
ATOM 734 O O . ARG A 1 100 ? -2.73 -4.125 -8.328 1 98.94 100 ARG A O 1
ATOM 741 N N . ASP A 1 101 ? -3.381 -2.318 -9.617 1 98.94 101 ASP A N 1
ATOM 742 C CA . ASP A 1 101 ? -3.59 -3.16 -10.789 1 98.94 101 ASP A CA 1
ATOM 743 C C . ASP A 1 101 ? -2.271 -3.762 -11.273 1 98.94 101 ASP A C 1
ATOM 745 O O . ASP A 1 101 ? -2.223 -4.934 -11.656 1 98.94 101 ASP A O 1
ATOM 749 N N . ALA A 1 102 ? -1.167 -3.002 -11.219 1 98.94 102 ALA A N 1
ATOM 750 C CA . ALA A 1 102 ? 0.136 -3.512 -11.641 1 98.94 102 ALA A CA 1
ATOM 751 C C . ALA A 1 102 ? 0.637 -4.59 -10.68 1 98.94 102 ALA A C 1
ATOM 753 O O . ALA A 1 102 ? 1.173 -5.613 -11.117 1 98.94 102 ALA A O 1
ATOM 754 N N . GLU A 1 103 ? 0.486 -4.363 -9.367 1 98.88 103 GLU A N 1
ATOM 755 C CA . GLU A 1 103 ? 0.911 -5.34 -8.367 1 98.88 103 GLU A CA 1
ATOM 756 C C . GLU A 1 103 ? 0.132 -6.645 -8.508 1 98.88 103 GLU A C 1
ATOM 758 O O . GLU A 1 103 ? 0.714 -7.73 -8.453 1 98.88 103 GLU A O 1
ATOM 763 N N . CYS A 1 104 ? -1.167 -6.512 -8.742 1 98.81 104 CYS A N 1
ATOM 764 C CA . CYS A 1 104 ? -1.972 -7.73 -8.773 1 98.81 104 CYS A CA 1
ATOM 765 C C . CYS A 1 104 ? -1.803 -8.461 -10.102 1 98.81 104 CYS A C 1
ATOM 767 O O . CYS A 1 104 ? -1.93 -9.688 -10.156 1 98.81 104 CYS A O 1
ATOM 769 N N . ARG A 1 105 ? -1.433 -7.766 -11.172 1 98.81 105 ARG A N 1
ATOM 770 C CA . ARG A 1 105 ? -1 -8.438 -12.391 1 98.81 105 ARG A CA 1
ATOM 771 C C . ARG A 1 105 ? 0.297 -9.203 -12.164 1 98.81 105 ARG A C 1
ATOM 773 O O . ARG A 1 105 ? 0.459 -10.32 -12.664 1 98.81 105 ARG A O 1
ATOM 780 N N . TYR A 1 106 ? 1.185 -8.664 -11.43 1 98.69 106 TYR A N 1
ATOM 781 C CA . TYR A 1 106 ? 2.412 -9.383 -11.102 1 98.69 106 TYR A CA 1
ATOM 782 C C . TYR A 1 106 ? 2.104 -10.664 -10.336 1 98.69 106 TYR A C 1
ATOM 784 O O . TYR A 1 106 ? 2.648 -11.727 -10.656 1 98.69 106 TYR A O 1
ATOM 792 N N . ARG A 1 107 ? 1.25 -10.586 -9.352 1 97.75 107 ARG A N 1
ATOM 793 C CA . ARG A 1 107 ? 0.92 -11.781 -8.578 1 97.75 107 ARG A CA 1
ATOM 794 C C . ARG A 1 107 ? 0.267 -12.836 -9.461 1 97.75 107 ARG A C 1
ATOM 796 O O . ARG A 1 107 ? 0.492 -14.031 -9.281 1 97.75 107 ARG A O 1
ATOM 803 N N . TYR A 1 108 ? -0.495 -12.359 -10.414 1 97.81 108 TYR A N 1
ATOM 804 C CA . TYR A 1 108 ? -1.054 -13.242 -11.438 1 97.81 108 TYR A CA 1
ATOM 805 C C . TYR A 1 108 ? 0.051 -13.922 -12.234 1 97.81 108 TYR A C 1
ATOM 807 O O . TYR A 1 108 ? 0.095 -15.148 -12.336 1 97.81 108 TYR A O 1
ATOM 815 N N . ASP A 1 109 ? 0.939 -13.094 -12.789 1 97.75 109 ASP A N 1
ATOM 816 C CA . ASP A 1 109 ? 1.993 -13.609 -13.656 1 97.75 109 ASP A CA 1
ATOM 817 C C . ASP A 1 109 ? 2.957 -14.5 -12.875 1 97.75 109 ASP A C 1
ATOM 819 O O . ASP A 1 109 ? 3.508 -15.461 -13.43 1 97.75 109 ASP A O 1
ATOM 823 N N . ALA A 1 110 ? 3.109 -14.328 -11.633 1 96.25 110 ALA A N 1
ATOM 824 C CA . ALA A 1 110 ? 4.051 -15.062 -10.789 1 96.25 110 ALA A CA 1
ATOM 825 C C . ALA A 1 110 ? 3.535 -16.469 -10.492 1 96.25 110 ALA A C 1
ATOM 827 O O . ALA A 1 110 ? 4.277 -17.312 -9.984 1 96.25 110 ALA A O 1
ATOM 828 N N . THR A 1 111 ? 2.27 -16.719 -10.828 1 95.06 111 THR A N 1
ATOM 829 C CA . THR A 1 111 ? 1.764 -18.078 -10.703 1 95.06 111 THR A CA 1
ATOM 830 C C . THR A 1 111 ? 2.295 -18.953 -11.836 1 95.06 111 THR A C 1
ATOM 832 O O . THR A 1 111 ? 2.174 -20.188 -11.789 1 95.06 111 THR A O 1
ATOM 835 N N . LEU A 1 112 ? 2.799 -18.328 -12.836 1 93.12 112 LEU A N 1
ATOM 836 C CA . LEU A 1 112 ? 3.385 -19 -13.984 1 93.12 112 LEU A CA 1
ATOM 837 C C . LEU A 1 112 ? 2.365 -19.922 -14.648 1 93.12 112 LEU A C 1
ATOM 839 O O . LEU A 1 112 ? 2.693 -21.062 -15.023 1 93.12 112 LEU A O 1
ATOM 843 N N . GLY A 1 113 ? 1.093 -19.5 -14.734 1 88.75 113 GLY A N 1
ATOM 844 C CA . GLY A 1 113 ? 0.071 -20.172 -15.523 1 88.75 113 GLY A CA 1
ATOM 845 C C . GLY A 1 113 ? -0.816 -21.094 -14.695 1 88.75 113 GLY A C 1
ATOM 846 O O . GLY A 1 113 ? -1.464 -21.984 -15.234 1 88.75 113 GLY A O 1
ATOM 847 N N . GLY A 1 114 ? -1.003 -20.969 -13.461 1 88.56 114 GLY A N 1
ATOM 848 C CA . GLY A 1 114 ? -1.882 -21.781 -12.633 1 88.56 114 GLY A CA 1
ATOM 849 C C . GLY A 1 114 ? -3.35 -21.453 -12.82 1 88.56 114 GLY A C 1
ATOM 850 O O . GLY A 1 114 ? -3.705 -20.297 -13.102 1 88.56 114 GLY A O 1
ATOM 851 N N . SER A 1 115 ? -4.184 -22.422 -12.781 1 88.44 115 SER A N 1
ATOM 852 C CA . SER A 1 115 ? -5.621 -22.266 -13.008 1 88.44 115 SER A CA 1
ATOM 853 C C . SER A 1 115 ? -6.23 -21.266 -12.047 1 88.44 115 SER A C 1
ATOM 855 O O . SER A 1 115 ? -7.266 -20.656 -12.344 1 88.44 115 SER A O 1
ATOM 857 N N . GLY A 1 116 ? -5.594 -20.953 -10.906 1 90.56 116 GLY A N 1
ATOM 858 C CA . GLY A 1 116 ? -6.125 -20.031 -9.906 1 90.56 116 GLY A CA 1
ATOM 859 C C . GLY A 1 116 ? -5.57 -18.625 -10.039 1 90.56 116 GLY A C 1
ATOM 860 O O . GLY A 1 116 ? -5.824 -17.766 -9.18 1 90.56 116 GLY A O 1
ATOM 861 N N . ALA A 1 117 ? -4.906 -18.312 -11.172 1 94.62 117 ALA A N 1
ATOM 862 C CA . ALA A 1 117 ? -4.215 -17.031 -11.32 1 94.62 117 ALA A CA 1
ATOM 863 C C . ALA A 1 117 ? -5.199 -15.867 -11.273 1 94.62 117 ALA A C 1
ATOM 865 O O . ALA A 1 117 ? -4.922 -14.836 -10.656 1 94.62 117 ALA A O 1
ATOM 866 N N . GLY A 1 118 ? -6.344 -16.078 -11.914 1 95 118 GLY A N 1
ATOM 867 C CA . GLY A 1 118 ? -7.363 -15.047 -11.891 1 95 118 GLY A CA 1
ATOM 868 C C . GLY A 1 118 ? -7.91 -14.781 -10.5 1 95 118 GLY A C 1
ATOM 869 O O . GLY A 1 118 ? -8.156 -13.633 -10.133 1 95 118 GLY A O 1
ATOM 870 N N . ASP A 1 119 ? -8.07 -15.82 -9.734 1 93.69 119 ASP A N 1
ATOM 871 C CA . ASP A 1 119 ? -8.547 -15.68 -8.367 1 93.69 119 ASP A CA 1
ATOM 872 C C . ASP A 1 119 ? -7.523 -14.953 -7.496 1 93.69 119 ASP A C 1
ATOM 874 O O . ASP A 1 119 ? -7.887 -14.109 -6.672 1 93.69 119 ASP A O 1
ATOM 878 N N . ILE A 1 120 ? -6.305 -15.266 -7.703 1 94.75 120 ILE A N 1
ATOM 879 C CA . ILE A 1 120 ? -5.227 -14.625 -6.957 1 94.75 120 ILE A CA 1
ATOM 880 C C . ILE A 1 120 ? -5.203 -13.125 -7.266 1 94.75 120 ILE A C 1
ATOM 882 O O . ILE A 1 120 ? -5.074 -12.305 -6.355 1 94.75 120 ILE A O 1
ATOM 886 N N . MET A 1 121 ? -5.387 -12.789 -8.539 1 97.44 121 MET A N 1
ATOM 887 C CA . MET A 1 121 ? -5.387 -11.383 -8.938 1 97.44 121 MET A CA 1
ATOM 888 C C . MET A 1 121 ? -6.52 -10.625 -8.258 1 97.44 121 MET A C 1
ATOM 890 O O . MET A 1 121 ? -6.301 -9.547 -7.695 1 97.44 121 MET A O 1
ATOM 894 N N . LYS A 1 122 ? -7.691 -11.211 -8.32 1 97.5 122 LYS A N 1
ATOM 895 C CA . LYS A 1 122 ? -8.844 -10.531 -7.73 1 97.5 122 LYS A CA 1
ATOM 896 C C . LYS A 1 122 ? -8.695 -10.43 -6.211 1 97.5 122 LYS A C 1
ATOM 898 O O . LYS A 1 122 ? -9.008 -9.398 -5.621 1 97.5 122 LYS A O 1
ATOM 903 N N . ALA A 1 123 ? -8.258 -11.477 -5.566 1 96.69 123 ALA A N 1
ATOM 904 C CA . ALA A 1 123 ? -8.031 -11.438 -4.125 1 96.69 123 ALA A CA 1
ATOM 905 C C . ALA A 1 123 ? -7.008 -10.367 -3.758 1 96.69 123 ALA A C 1
ATOM 907 O O . ALA A 1 123 ? -7.176 -9.656 -2.762 1 96.69 123 ALA A O 1
ATOM 908 N N . CYS A 1 124 ? -5.988 -10.242 -4.543 1 97.88 124 CYS A N 1
ATOM 909 C CA . CYS A 1 124 ? -4.973 -9.203 -4.383 1 97.88 124 CYS A CA 1
ATOM 910 C C . CYS A 1 124 ? -5.594 -7.812 -4.461 1 97.88 124 CYS A C 1
ATOM 912 O O . CYS A 1 124 ? -5.309 -6.953 -3.629 1 97.88 124 CYS A O 1
ATOM 914 N N . GLN A 1 125 ? -6.43 -7.609 -5.461 1 98.88 125 GLN A N 1
ATOM 915 C CA . GLN A 1 125 ? -7.074 -6.312 -5.617 1 98.88 125 GLN A CA 1
ATOM 916 C C . GLN A 1 125 ? -7.945 -5.98 -4.41 1 98.88 125 GLN A C 1
ATOM 918 O O . GLN A 1 125 ? -7.965 -4.84 -3.945 1 98.88 125 GLN A O 1
ATOM 923 N N . ILE A 1 126 ? -8.617 -6.965 -3.928 1 98.75 126 ILE A N 1
ATOM 924 C CA . ILE A 1 126 ? -9.453 -6.773 -2.748 1 98.75 126 ILE A CA 1
ATOM 925 C C . ILE A 1 126 ? -8.578 -6.418 -1.548 1 98.75 126 ILE A C 1
ATOM 927 O O . ILE A 1 126 ? -8.852 -5.449 -0.838 1 98.75 126 ILE A O 1
ATOM 931 N N . ASP A 1 127 ? -7.523 -7.148 -1.352 1 97.94 127 ASP A N 1
ATOM 932 C CA . ASP A 1 127 ? -6.645 -6.949 -0.204 1 97.94 127 ASP A CA 1
ATOM 933 C C . ASP A 1 127 ? -6.02 -5.555 -0.226 1 97.94 127 ASP A C 1
ATOM 935 O O . ASP A 1 127 ? -6.02 -4.852 0.789 1 97.94 127 ASP A O 1
ATOM 939 N N . LEU A 1 128 ? -5.492 -5.129 -1.337 1 98.69 128 LEU A N 1
ATOM 940 C CA . LEU A 1 128 ? -4.863 -3.816 -1.43 1 98.69 128 LEU A CA 1
ATOM 941 C C . LEU A 1 128 ? -5.895 -2.705 -1.289 1 98.69 128 LEU A C 1
ATOM 943 O O . LEU A 1 128 ? -5.605 -1.649 -0.72 1 98.69 128 LEU A O 1
ATOM 947 N N . THR A 1 129 ? -7.105 -2.943 -1.84 1 98.88 129 THR A N 1
ATOM 948 C CA . THR A 1 129 ? -8.156 -1.947 -1.67 1 98.88 129 THR A CA 1
ATOM 949 C C . THR A 1 129 ? -8.531 -1.804 -0.198 1 98.88 129 THR A C 1
ATOM 951 O O . THR A 1 129 ? -8.68 -0.688 0.305 1 98.88 129 THR A O 1
ATOM 954 N N . ASN A 1 130 ? -8.664 -2.916 0.474 1 98.31 130 ASN A N 1
ATOM 955 C CA . ASN A 1 130 ? -8.977 -2.873 1.897 1 98.31 130 ASN A CA 1
ATOM 956 C C . ASN A 1 130 ? -7.863 -2.211 2.699 1 98.31 130 ASN A C 1
ATOM 958 O O . ASN A 1 130 ? -8.133 -1.478 3.654 1 98.31 130 ASN A O 1
ATOM 962 N N . TRP A 1 131 ? -6.699 -2.486 2.355 1 98.06 131 TRP A N 1
ATOM 963 C CA . TRP A 1 131 ? -5.57 -1.806 2.984 1 98.06 131 TRP A CA 1
ATOM 964 C C . TRP A 1 131 ? -5.68 -0.295 2.807 1 98.06 131 TRP A C 1
ATOM 966 O O . TRP A 1 131 ? -5.488 0.465 3.76 1 98.06 131 TRP A O 1
ATOM 976 N N . ARG A 1 132 ? -6.008 0.152 1.608 1 98.75 132 ARG A N 1
ATOM 977 C CA . ARG A 1 132 ? -6.121 1.575 1.303 1 98.75 132 ARG A CA 1
ATOM 978 C C . ARG A 1 132 ? -7.246 2.221 2.102 1 98.75 132 ARG A C 1
ATOM 980 O O . ARG A 1 132 ? -7.098 3.336 2.607 1 98.75 132 ARG A O 1
ATOM 987 N N . ILE A 1 133 ? -8.32 1.501 2.174 1 98.44 133 ILE A N 1
ATOM 988 C CA . ILE A 1 133 ? -9.461 1.981 2.949 1 98.44 133 ILE A CA 1
ATOM 989 C C . ILE A 1 133 ? -9.031 2.227 4.395 1 98.44 133 ILE A C 1
ATOM 991 O O . ILE A 1 133 ? -9.312 3.285 4.961 1 98.44 133 ILE A O 1
ATOM 995 N N . LYS A 1 134 ? -8.336 1.278 4.918 1 97.38 134 LYS A N 1
ATOM 996 C CA . LYS A 1 134 ? -7.859 1.414 6.293 1 97.38 134 LYS A CA 1
ATOM 997 C C . LYS A 1 134 ? -6.902 2.596 6.43 1 97.38 134 LYS A C 1
ATOM 999 O O . LYS A 1 134 ? -7 3.369 7.383 1 97.38 134 LYS A O 1
ATOM 1004 N N . GLN A 1 135 ? -6.051 2.715 5.496 1 96.75 135 GLN A N 1
ATOM 1005 C CA . GLN A 1 135 ? -5.086 3.809 5.516 1 96.75 135 GLN A CA 1
ATOM 1006 C C . GLN A 1 135 ? -5.789 5.164 5.516 1 96.75 135 GLN A C 1
ATOM 1008 O O . GLN A 1 135 ? -5.391 6.078 6.238 1 96.75 135 GLN A O 1
ATOM 1013 N N . LEU A 1 136 ? -6.816 5.316 4.742 1 97.25 136 LEU A N 1
ATOM 1014 C CA . LEU A 1 136 ? -7.52 6.586 4.602 1 97.25 136 LEU A CA 1
ATOM 1015 C C . LEU A 1 136 ? -8.359 6.883 5.84 1 97.25 136 LEU A C 1
ATOM 1017 O O . LEU A 1 136 ? -8.602 8.047 6.172 1 97.25 136 LEU A O 1
ATOM 1021 N N . GLN A 1 137 ? -8.742 5.816 6.543 1 94.44 137 GLN A N 1
ATOM 1022 C CA . GLN A 1 137 ? -9.57 6 7.73 1 94.44 137 GLN A CA 1
ATOM 1023 C C . GLN A 1 137 ? -8.711 6.285 8.961 1 94.44 137 GLN A C 1
ATOM 1025 O O . GLN A 1 137 ? -9.195 6.855 9.945 1 94.44 137 GLN A O 1
ATOM 1030 N N . GLU A 1 138 ? -7.48 5.844 9 1 85.12 138 GLU A N 1
ATOM 1031 C CA . GLU A 1 138 ? -6.578 6.039 10.133 1 85.12 138 GLU A CA 1
ATOM 1032 C C . GLU A 1 138 ? -5.844 7.371 10.023 1 85.12 138 GLU A C 1
ATOM 1034 O O . GLU A 1 138 ? -5.301 7.867 11.016 1 85.12 138 GLU A O 1
ATOM 1039 N N . ASN A 1 139 ? -5.746 7.926 8.914 1 68.5 139 ASN A N 1
ATOM 1040 C CA . ASN A 1 139 ? -5.051 9.195 8.742 1 68.5 139 ASN A CA 1
ATOM 1041 C C . ASN A 1 139 ? -6.023 10.375 8.734 1 68.5 139 ASN A C 1
ATOM 1043 O O . ASN A 1 139 ? -7.145 10.25 8.234 1 68.5 139 ASN A O 1
ATOM 1047 N N . MET B 1 1 ? 69.875 -43.531 28.109 1 33.91 1 MET B N 1
ATOM 1048 C CA . MET B 1 1 ? 69.5 -42.125 28.156 1 33.91 1 MET B CA 1
ATOM 1049 C C . MET B 1 1 ? 68.312 -41.844 27.234 1 33.91 1 MET B C 1
ATOM 1051 O O . MET B 1 1 ? 68.438 -41.938 26.016 1 33.91 1 MET B O 1
ATOM 1055 N N . ASN B 1 2 ? 67.062 -42.312 27.656 1 40.62 2 ASN B N 1
ATOM 1056 C CA . ASN B 1 2 ? 65.688 -42.312 27.156 1 40.62 2 ASN B CA 1
ATOM 1057 C C . ASN B 1 2 ? 65.188 -40.875 26.875 1 40.62 2 ASN B C 1
ATOM 1059 O O . ASN B 1 2 ? 65.062 -40.062 27.797 1 40.62 2 ASN B O 1
ATOM 1063 N N . LEU B 1 3 ? 65.75 -40.281 25.781 1 41.47 3 LEU B N 1
ATOM 1064 C CA . LEU B 1 3 ? 65.312 -38.969 25.328 1 41.47 3 LEU B CA 1
ATOM 1065 C C . LEU B 1 3 ? 63.812 -38.906 25.078 1 41.47 3 LEU B C 1
ATOM 1067 O O . LEU B 1 3 ? 63.281 -39.656 24.266 1 41.47 3 LEU B O 1
ATOM 1071 N N . SER B 1 4 ? 63.062 -38.656 26.156 1 44.75 4 SER B N 1
ATOM 1072 C CA . SER B 1 4 ? 61.625 -38.438 26.172 1 44.75 4 SER B CA 1
ATOM 1073 C C . SER B 1 4 ? 61.25 -37.281 25.266 1 44.75 4 SER B C 1
ATOM 1075 O O . SER B 1 4 ? 61.719 -36.156 25.422 1 44.75 4 SER B O 1
ATOM 1077 N N . ARG B 1 5 ? 61.125 -37.531 23.953 1 45.19 5 ARG B N 1
ATOM 1078 C CA . ARG B 1 5 ? 60.625 -36.562 22.969 1 45.19 5 ARG B CA 1
ATOM 1079 C C . ARG B 1 5 ? 59.312 -35.906 23.438 1 45.19 5 ARG B C 1
ATOM 1081 O O . ARG B 1 5 ? 58.312 -36.594 23.672 1 45.19 5 ARG B O 1
ATOM 1088 N N . THR B 1 6 ? 59.406 -34.906 24.359 1 47 6 THR B N 1
ATOM 1089 C CA . THR B 1 6 ? 58.25 -34.125 24.781 1 47 6 THR B CA 1
ATOM 1090 C C . THR B 1 6 ? 57.656 -33.406 23.594 1 47 6 THR B C 1
ATOM 1092 O O . THR B 1 6 ? 58.312 -32.562 22.969 1 47 6 THR B O 1
ATOM 1095 N N . ALA B 1 7 ? 56.812 -34.094 22.75 1 47.22 7 ALA B N 1
ATOM 1096 C CA . ALA B 1 7 ? 56.062 -33.438 21.688 1 47.22 7 ALA B CA 1
ATOM 1097 C C . ALA B 1 7 ? 55.219 -32.281 22.234 1 47.22 7 ALA B C 1
ATOM 1099 O O . ALA B 1 7 ? 54.469 -32.469 23.172 1 47.22 7 ALA B O 1
ATOM 1100 N N . VAL B 1 8 ? 55.75 -31.031 22.25 1 44.12 8 VAL B N 1
ATOM 1101 C CA . VAL B 1 8 ? 55.062 -29.797 22.609 1 44.12 8 VAL B CA 1
ATOM 1102 C C . VAL B 1 8 ? 53.906 -29.562 21.641 1 44.12 8 VAL B C 1
ATOM 1104 O O . VAL B 1 8 ? 54.125 -29.375 20.438 1 44.12 8 VAL B O 1
ATOM 1107 N N . ILE B 1 9 ? 52.75 -30.25 21.812 1 48.34 9 ILE B N 1
ATOM 1108 C CA . ILE B 1 9 ? 51.562 -29.984 21.031 1 48.34 9 ILE B CA 1
ATOM 1109 C C . ILE B 1 9 ? 51.125 -28.531 21.234 1 48.34 9 ILE B C 1
ATOM 1111 O O . ILE B 1 9 ? 50.875 -28.094 22.359 1 48.34 9 ILE B O 1
ATOM 1115 N N . LEU B 1 10 ? 51.688 -27.609 20.391 1 46.81 10 LEU B N 1
ATOM 1116 C CA . LEU B 1 10 ? 51.25 -26.219 20.375 1 46.81 10 LEU B CA 1
ATOM 1117 C C . LEU B 1 10 ? 49.75 -26.141 20.047 1 46.81 10 LEU B C 1
ATOM 1119 O O . LEU B 1 10 ? 49.344 -26.578 18.984 1 46.81 10 LEU B O 1
ATOM 1123 N N . GLY B 1 11 ? 48.938 -26.172 21.078 1 44.66 11 GLY B N 1
ATOM 1124 C CA . GLY B 1 11 ? 47.5 -25.953 20.891 1 44.66 11 GLY B CA 1
ATOM 1125 C C . GLY B 1 11 ? 47.156 -24.625 20.25 1 44.66 11 GLY B C 1
ATOM 1126 O O . GLY B 1 11 ? 47.656 -23.578 20.688 1 44.66 11 GLY B O 1
ATOM 1127 N N . ILE B 1 12 ? 46.969 -24.625 18.891 1 50.28 12 ILE B N 1
ATOM 1128 C CA . ILE B 1 12 ? 46.5 -23.453 18.172 1 50.28 12 ILE B CA 1
ATOM 1129 C C . ILE B 1 12 ? 45.156 -23.016 18.766 1 50.28 12 ILE B C 1
ATOM 1131 O O . ILE B 1 12 ? 44.188 -23.766 18.734 1 50.28 12 ILE B O 1
ATOM 1135 N N . VAL B 1 13 ? 45.156 -22.172 19.828 1 53 13 VAL B N 1
ATOM 1136 C CA . VAL B 1 13 ? 43.906 -21.547 20.297 1 53 13 VAL B CA 1
ATOM 1137 C C . VAL B 1 13 ? 43.344 -20.656 19.203 1 53 13 VAL B C 1
ATOM 1139 O O . VAL B 1 13 ? 43.906 -19.641 18.859 1 53 13 VAL B O 1
ATOM 1142 N N . GLY B 1 14 ? 42.688 -21.266 18.156 1 45.72 14 GLY B N 1
ATOM 1143 C CA . GLY B 1 14 ? 41.969 -20.438 17.203 1 45.72 14 GLY B CA 1
ATOM 1144 C C . GLY B 1 14 ? 41 -19.469 17.875 1 45.72 14 GLY B C 1
ATOM 1145 O O . GLY B 1 14 ? 40.125 -19.875 18.656 1 45.72 14 GLY B O 1
ATOM 1146 N N . LEU B 1 15 ? 41.438 -18.203 18.078 1 53.69 15 LEU B N 1
ATOM 1147 C CA . LEU B 1 15 ? 40.562 -17.141 18.531 1 53.69 15 LEU B CA 1
ATOM 1148 C C . LEU B 1 15 ? 39.406 -16.922 17.562 1 53.69 15 LEU B C 1
ATOM 1150 O O . LEU B 1 15 ? 39.594 -16.5 16.422 1 53.69 15 LEU B O 1
ATOM 1154 N N . SER B 1 16 ? 38.312 -17.641 17.719 1 54.91 16 SER B N 1
ATOM 1155 C CA . SER B 1 16 ? 37.125 -17.328 16.969 1 54.91 16 SER B CA 1
ATOM 1156 C C . SER B 1 16 ? 36.625 -15.914 17.281 1 54.91 16 SER B C 1
ATOM 1158 O O . SER B 1 16 ? 36.25 -15.617 18.422 1 54.91 16 SER B O 1
ATOM 1160 N N . ILE B 1 17 ? 37 -14.938 16.469 1 52.94 17 ILE B N 1
ATOM 1161 C CA . ILE B 1 17 ? 36.406 -13.609 16.547 1 52.94 17 ILE B CA 1
ATOM 1162 C C . ILE B 1 17 ? 34.906 -13.688 16.172 1 52.94 17 ILE B C 1
ATOM 1164 O O . ILE B 1 17 ? 34.594 -13.969 15.016 1 52.94 17 ILE B O 1
ATOM 1168 N N . SER B 1 18 ? 34.062 -13.914 17.125 1 52.88 18 SER B N 1
ATOM 1169 C CA . SER B 1 18 ? 32.656 -13.758 16.875 1 52.88 18 SER B CA 1
ATOM 1170 C C . SER B 1 18 ? 32.281 -12.297 16.625 1 52.88 18 SER B C 1
ATOM 1172 O O . SER B 1 18 ? 32.406 -11.453 17.5 1 52.88 18 SER B O 1
ATOM 1174 N N . PHE B 1 19 ? 32.188 -11.867 15.375 1 54.19 19 PHE B N 1
ATOM 1175 C CA . PHE B 1 19 ? 31.609 -10.562 15.086 1 54.19 19 PHE B CA 1
ATOM 1176 C C . PHE B 1 19 ? 30.188 -10.469 15.586 1 54.19 19 PHE B C 1
ATOM 1178 O O . PHE B 1 19 ? 29.344 -11.32 15.266 1 54.19 19 PHE B O 1
ATOM 1185 N N . PRO B 1 20 ? 29.938 -9.711 16.609 1 49.06 20 PRO B N 1
ATOM 1186 C CA . PRO B 1 20 ? 28.516 -9.547 16.938 1 49.06 20 PRO B CA 1
ATOM 1187 C C . PRO B 1 20 ? 27.703 -8.977 15.781 1 49.06 20 PRO B C 1
ATOM 1189 O O . PRO B 1 20 ? 28.078 -7.941 15.219 1 49.06 20 PRO B O 1
ATOM 1192 N N . ALA B 1 21 ? 26.969 -9.789 15.062 1 45.09 21 ALA B N 1
ATOM 1193 C CA . ALA B 1 21 ? 25.953 -9.219 14.172 1 45.09 21 ALA B CA 1
ATOM 1194 C C . ALA B 1 21 ? 25.125 -8.164 14.891 1 45.09 21 ALA B C 1
ATOM 1196 O O . ALA B 1 21 ? 24.469 -8.445 15.898 1 45.09 21 ALA B O 1
ATOM 1197 N N . VAL B 1 22 ? 25.453 -6.902 14.828 1 45.88 22 VAL B N 1
ATOM 1198 C CA . VAL B 1 22 ? 24.562 -5.832 15.25 1 45.88 22 VAL B CA 1
ATOM 1199 C C . VAL B 1 22 ? 23.156 -6.082 14.695 1 45.88 22 VAL B C 1
ATOM 1201 O O . VAL B 1 22 ? 22.938 -6.027 13.484 1 45.88 22 VAL B O 1
ATOM 1204 N N . THR B 1 23 ? 22.438 -6.961 15.234 1 41.28 23 THR B N 1
ATOM 1205 C CA . THR B 1 23 ? 21.016 -6.898 14.914 1 41.28 23 THR B CA 1
ATOM 1206 C C . THR B 1 23 ? 20.484 -5.477 15.062 1 41.28 23 THR B C 1
ATOM 1208 O O . THR B 1 23 ? 20.625 -4.863 16.125 1 41.28 23 THR B O 1
ATOM 1211 N N . MET B 1 24 ? 20.703 -4.574 14.125 1 37.47 24 MET B N 1
ATOM 1212 C CA . MET B 1 24 ? 19.891 -3.365 14.195 1 37.47 24 MET B CA 1
ATOM 1213 C C . MET B 1 24 ? 18.484 -3.686 14.688 1 37.47 24 MET B C 1
ATOM 1215 O O . MET B 1 24 ? 17.781 -4.512 14.086 1 37.47 24 MET B O 1
ATOM 1219 N N . ALA B 1 25 ? 18.281 -3.586 15.906 1 36.5 25 ALA B N 1
ATOM 1220 C CA . ALA B 1 25 ? 16.953 -3.66 16.484 1 36.5 25 ALA B CA 1
ATOM 1221 C C . ALA B 1 25 ? 15.938 -2.887 15.633 1 36.5 25 ALA B C 1
ATOM 1223 O O . ALA B 1 25 ? 16.109 -1.688 15.406 1 36.5 25 ALA B O 1
ATOM 1224 N N . GLU B 1 26 ? 15.438 -3.248 14.633 1 43.09 26 GLU B N 1
ATOM 1225 C CA . GLU B 1 26 ? 14.242 -2.531 14.203 1 43.09 26 GLU B CA 1
ATOM 1226 C C . GLU B 1 26 ? 13.383 -2.127 15.391 1 43.09 26 GLU B C 1
ATOM 1228 O O . GLU B 1 26 ? 12.922 -2.982 16.156 1 43.09 26 GLU B O 1
ATOM 1233 N N . GLU B 1 27 ? 13.867 -1.313 16.219 1 44.69 27 GLU B N 1
ATOM 1234 C CA . GLU B 1 27 ? 12.984 -0.906 17.312 1 44.69 27 GLU B CA 1
ATOM 1235 C C . GLU B 1 27 ? 11.516 -1 16.906 1 44.69 27 GLU B C 1
ATOM 1237 O O . GLU B 1 27 ? 11.031 -0.17 16.141 1 44.69 27 GLU B O 1
ATOM 1242 N N . LYS B 1 28 ? 11.008 -2.1 16.766 1 53.62 28 LYS B N 1
ATOM 1243 C CA . LYS B 1 28 ? 9.633 -2.566 16.625 1 53.62 28 LYS B CA 1
ATOM 1244 C C . LYS B 1 28 ? 8.648 -1.612 17.297 1 53.62 28 LYS B C 1
ATOM 1246 O O . LYS B 1 28 ? 8.883 -1.174 18.438 1 53.62 28 LYS B O 1
ATOM 1251 N N . GLY B 1 29 ? 7.91 -0.787 16.688 1 69.81 29 GLY B N 1
ATOM 1252 C CA . GLY B 1 29 ? 6.711 -0.145 17.188 1 69.81 29 GLY B CA 1
ATOM 1253 C C . GLY B 1 29 ? 6.684 1.353 16.953 1 69.81 29 GLY B C 1
ATOM 1254 O O . GLY B 1 29 ? 5.629 1.923 16.672 1 69.81 29 GLY B O 1
ATOM 1255 N N . LEU B 1 30 ? 7.98 1.987 17.016 1 80.19 30 LEU B N 1
ATOM 1256 C CA . LEU B 1 30 ? 7.906 3.438 16.891 1 80.19 30 LEU B CA 1
ATOM 1257 C C . LEU B 1 30 ? 7.898 3.854 15.422 1 80.19 30 LEU B C 1
ATOM 1259 O O . LEU B 1 30 ? 8.602 3.26 14.602 1 80.19 30 LEU B O 1
ATOM 1263 N N . SER B 1 31 ? 7.219 4.879 15.172 1 90.75 31 SER B N 1
ATOM 1264 C CA . SER B 1 31 ? 7.234 5.477 13.836 1 90.75 31 SER B CA 1
ATOM 1265 C C . SER B 1 31 ? 8.602 6.07 13.516 1 90.75 31 SER B C 1
ATOM 1267 O O . SER B 1 31 ? 9.391 6.352 14.414 1 90.75 31 SER B O 1
ATOM 1269 N N . PRO B 1 32 ? 8.984 6.184 12.25 1 92.81 32 PRO B N 1
ATOM 1270 C CA . PRO B 1 32 ? 10.258 6.809 11.875 1 92.81 32 PRO B CA 1
ATOM 1271 C C . PRO B 1 32 ? 10.43 8.203 12.484 1 92.81 32 PRO B C 1
ATOM 1273 O O . PRO B 1 32 ? 11.531 8.555 12.914 1 92.81 32 PRO B O 1
ATOM 1276 N N . LEU B 1 33 ? 9.367 8.945 12.531 1 89.12 33 LEU B N 1
ATOM 1277 C CA . LEU B 1 33 ? 9.422 10.281 13.117 1 89.12 33 LEU B CA 1
ATOM 1278 C C . LEU B 1 33 ? 9.773 10.203 14.602 1 89.12 33 LEU B C 1
ATOM 1280 O O . LEU B 1 33 ? 10.656 10.922 15.078 1 89.12 33 LEU B O 1
ATOM 1284 N N . GLU B 1 34 ? 9.148 9.367 15.297 1 88.75 34 GLU B N 1
ATOM 1285 C CA . GLU B 1 34 ? 9.406 9.203 16.719 1 88.75 34 GLU B CA 1
ATOM 1286 C C . GLU B 1 34 ? 10.836 8.742 16.969 1 88.75 34 GLU B C 1
ATOM 1288 O O . GLU B 1 34 ? 11.492 9.211 17.906 1 88.75 34 GLU B O 1
ATOM 1293 N N . GLN B 1 35 ? 11.289 7.891 16.141 1 91 35 GLN B N 1
ATOM 1294 C CA . GLN B 1 35 ? 12.664 7.41 16.266 1 91 35 GLN B CA 1
ATOM 1295 C C . GLN B 1 35 ? 13.664 8.547 16.062 1 91 35 GLN B C 1
ATOM 1297 O O . GLN B 1 35 ? 14.656 8.641 16.781 1 91 35 GLN B O 1
ATOM 1302 N N . CYS B 1 36 ? 13.406 9.352 15.062 1 92.12 36 CYS B N 1
ATOM 1303 C CA . CYS B 1 36 ? 14.312 10.453 14.781 1 92.12 36 CYS B CA 1
ATOM 1304 C C . CYS B 1 36 ? 14.234 11.516 15.875 1 92.12 36 CYS B C 1
ATOM 1306 O O . CYS B 1 36 ? 15.258 12.094 16.266 1 92.12 36 CYS B O 1
ATOM 1308 N N . TYR B 1 37 ? 13.062 11.781 16.422 1 85.94 37 TYR B N 1
ATOM 1309 C CA . TYR B 1 37 ? 12.938 12.727 17.531 1 85.94 37 TYR B CA 1
ATOM 1310 C C . TYR B 1 37 ? 13.688 12.227 18.766 1 85.94 37 TYR B C 1
ATOM 1312 O O . TYR B 1 37 ? 14.305 13.016 19.484 1 85.94 37 TYR B O 1
ATOM 1320 N N . GLN B 1 38 ? 13.594 11 18.984 1 85.44 38 GLN B N 1
ATOM 1321 C CA . GLN B 1 38 ? 14.289 10.422 20.125 1 85.44 38 GLN B CA 1
ATOM 1322 C C . GLN B 1 38 ? 15.805 10.484 19.938 1 85.44 38 GLN B C 1
ATOM 1324 O O . GLN B 1 38 ? 16.547 10.703 20.891 1 85.44 38 GLN B O 1
ATOM 1329 N N . SER B 1 39 ? 16.172 10.32 18.75 1 85.12 39 SER B N 1
ATOM 1330 C CA . SER B 1 39 ? 17.594 10.234 18.484 1 85.12 39 SER B CA 1
ATOM 1331 C C . SER B 1 39 ? 18.234 11.625 18.453 1 85.12 39 SER B C 1
ATOM 1333 O O . SER B 1 39 ? 19.375 11.789 18.891 1 85.12 39 SER B O 1
ATOM 1335 N N . VAL B 1 40 ? 17.453 12.68 17.953 1 82.44 40 VAL B N 1
ATOM 1336 C CA . VAL B 1 40 ? 18.094 13.977 17.766 1 82.44 40 VAL B CA 1
ATOM 1337 C C . VAL B 1 40 ? 17.688 14.922 18.906 1 82.44 40 VAL B C 1
ATOM 1339 O O . VAL B 1 40 ? 18.328 15.961 19.109 1 82.44 40 VAL B O 1
ATOM 1342 N N . GLY B 1 41 ? 16.797 14.5 19.688 1 71.31 41 GLY B N 1
ATOM 1343 C CA . GLY B 1 41 ? 16.422 15.281 20.859 1 71.31 41 GLY B CA 1
ATOM 1344 C C . GLY B 1 41 ? 15.977 16.688 20.516 1 71.31 41 GLY B C 1
ATOM 1345 O O . GLY B 1 41 ? 15.141 16.891 19.641 1 71.31 41 GLY B O 1
ATOM 1346 N N . ASP B 1 42 ? 16.484 17.656 21.25 1 71.81 42 ASP B N 1
ATOM 1347 C CA . ASP B 1 42 ? 16.156 19.078 21.156 1 71.81 42 ASP B CA 1
ATOM 1348 C C . ASP B 1 42 ? 16.906 19.75 20 1 71.81 42 ASP B C 1
ATOM 1350 O O . ASP B 1 42 ? 17.078 20.969 19.984 1 71.81 42 ASP B O 1
ATOM 1354 N N . SER B 1 43 ? 17.234 18.969 19.078 1 74.56 43 SER B N 1
ATOM 1355 C CA . SER B 1 43 ? 17.984 19.5 17.953 1 74.56 43 SER B CA 1
ATOM 1356 C C . SER B 1 43 ? 17.078 20.234 16.969 1 74.56 43 SER B C 1
ATOM 1358 O O . SER B 1 43 ? 15.867 20.047 16.984 1 74.56 43 SER B O 1
ATOM 1360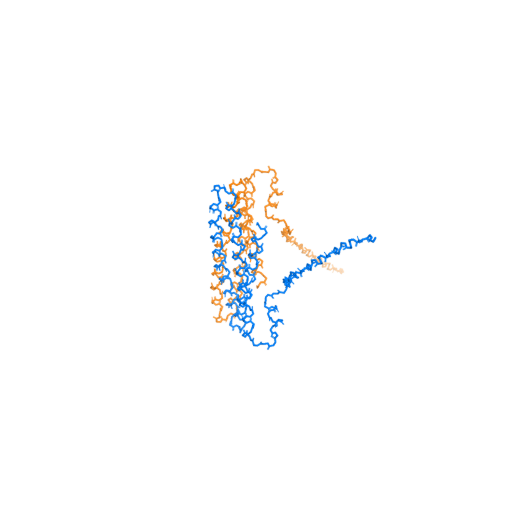 N N . PRO B 1 44 ? 17.688 21.125 16.234 1 79.62 44 PRO B N 1
ATOM 1361 C CA . PRO B 1 44 ? 16.922 21.828 15.211 1 79.62 44 PRO B CA 1
ATOM 1362 C C . PRO B 1 44 ? 16.234 20.875 14.227 1 79.62 44 PRO B C 1
ATOM 1364 O O . PRO B 1 44 ? 16.672 19.734 14.07 1 79.62 44 PRO B O 1
ATOM 1367 N N . ARG B 1 45 ? 15.109 21.281 13.641 1 83.81 45 ARG B N 1
ATOM 1368 C CA . ARG B 1 45 ? 14.305 20.516 12.688 1 83.81 45 ARG B CA 1
ATOM 1369 C C . ARG B 1 45 ? 15.172 19.969 11.555 1 83.81 45 ARG B C 1
ATOM 1371 O O . ARG B 1 45 ? 14.875 18.922 11 1 83.81 45 ARG B O 1
ATOM 1378 N N . THR B 1 46 ? 16.328 20.672 11.375 1 86.75 46 THR B N 1
ATOM 1379 C CA . THR B 1 46 ? 17.203 20.266 10.297 1 86.75 46 THR B CA 1
ATOM 1380 C C . THR B 1 46 ? 17.844 18.906 10.609 1 86.75 46 THR B C 1
ATOM 1382 O O . THR B 1 46 ? 18.109 18.109 9.703 1 86.75 46 THR B O 1
ATOM 1385 N N . LYS B 1 47 ? 18.078 18.703 11.805 1 90.31 47 LYS B N 1
ATOM 1386 C CA . LYS B 1 47 ? 18.656 17.406 12.188 1 90.31 47 LYS B CA 1
ATOM 1387 C C . LYS B 1 47 ? 17.641 16.281 12.031 1 90.31 47 LYS B C 1
ATOM 1389 O O . LYS B 1 47 ? 17.984 15.164 11.656 1 90.31 47 LYS B O 1
ATOM 1394 N N . ILE B 1 48 ? 16.438 16.578 12.297 1 91.69 48 ILE B N 1
ATOM 1395 C CA . ILE B 1 48 ? 15.359 15.617 12.102 1 91.69 48 ILE B CA 1
ATOM 1396 C C . ILE B 1 48 ? 15.25 15.25 10.625 1 91.69 48 ILE B C 1
ATOM 1398 O O . ILE B 1 48 ? 15.164 14.07 10.281 1 91.69 48 ILE B O 1
ATOM 1402 N N . ALA B 1 49 ? 15.344 16.266 9.766 1 92.88 49 ALA B N 1
ATOM 1403 C CA . ALA B 1 49 ? 15.289 16.047 8.32 1 92.88 49 ALA B CA 1
ATOM 1404 C C . ALA B 1 49 ? 16.438 15.133 7.859 1 92.88 49 ALA B C 1
ATOM 1406 O O . ALA B 1 49 ? 16.234 14.266 7.004 1 92.88 49 ALA B O 1
ATOM 1407 N N . GLY B 1 50 ? 17.609 15.43 8.398 1 94.25 50 GLY B N 1
ATOM 1408 C CA . GLY B 1 50 ? 18.734 14.57 8.078 1 94.25 50 GLY B CA 1
ATOM 1409 C C . GLY B 1 50 ? 18.531 13.133 8.508 1 94.25 50 GLY B C 1
ATOM 1410 O O . GLY B 1 50 ? 18.859 12.203 7.758 1 94.25 50 GLY B O 1
ATOM 1411 N N . CYS B 1 51 ? 18.047 12.93 9.672 1 95.81 51 CYS B N 1
ATOM 1412 C CA . CYS B 1 51 ? 17.734 11.609 10.203 1 95.81 51 CYS B CA 1
ATOM 1413 C C . CYS B 1 51 ? 16.719 10.898 9.32 1 95.81 51 CYS B C 1
ATOM 1415 O O . CYS B 1 51 ? 16.938 9.75 8.922 1 95.81 51 CYS B O 1
ATOM 1417 N N . LEU B 1 52 ? 15.68 11.547 8.969 1 96.69 52 LEU B N 1
ATOM 1418 C CA . LEU B 1 52 ? 14.633 10.961 8.133 1 96.69 52 LEU B CA 1
ATOM 1419 C C . LEU B 1 52 ? 15.172 10.656 6.734 1 96.69 52 LEU B C 1
ATOM 1421 O O . LEU B 1 52 ? 14.812 9.633 6.137 1 96.69 52 LEU B O 1
ATOM 1425 N N . GLY B 1 53 ? 15.945 11.594 6.199 1 97.62 53 GLY B N 1
ATOM 1426 C CA . GLY B 1 53 ? 16.578 11.336 4.914 1 97.62 53 GLY B CA 1
ATOM 1427 C C . GLY B 1 53 ? 17.422 10.078 4.898 1 97.62 53 GLY B C 1
ATOM 1428 O O . GLY B 1 53 ? 17.359 9.289 3.951 1 97.62 53 GLY B O 1
ATOM 1429 N N . ALA B 1 54 ? 18.203 9.898 5.918 1 97.44 54 ALA B N 1
A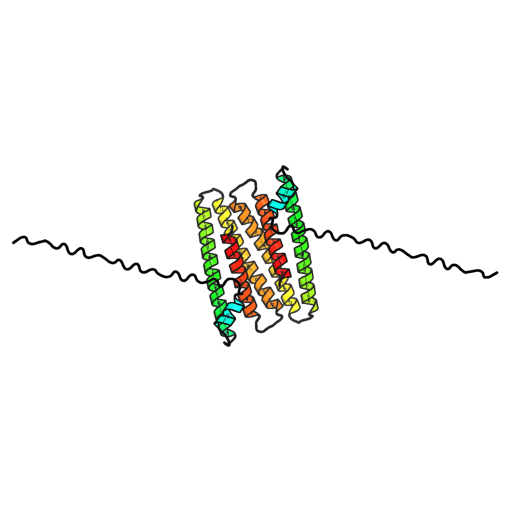TOM 1430 C CA . ALA B 1 54 ? 19.047 8.711 6.027 1 97.44 54 ALA B CA 1
ATOM 1431 C C . ALA B 1 54 ? 18.203 7.445 6.113 1 97.44 54 ALA B C 1
ATOM 1433 O O . ALA B 1 54 ? 18.516 6.441 5.477 1 97.44 54 ALA B O 1
ATOM 1434 N N . LYS B 1 55 ? 17.188 7.473 6.875 1 97.88 55 LYS B N 1
ATOM 1435 C CA . LYS B 1 55 ? 16.297 6.324 7.012 1 97.88 55 LYS B CA 1
ATOM 1436 C C . LYS B 1 55 ? 15.609 6 5.688 1 97.88 55 LYS B C 1
ATOM 1438 O O . LYS B 1 55 ? 15.461 4.832 5.332 1 97.88 55 LYS B O 1
ATOM 1443 N N . LEU B 1 56 ? 15.195 7.02 4.984 1 98.62 56 LEU B N 1
ATOM 1444 C CA . LEU B 1 56 ? 14.555 6.797 3.689 1 98.62 56 LEU B CA 1
ATOM 1445 C C . LEU B 1 56 ? 15.531 6.156 2.707 1 98.62 56 LEU B C 1
ATOM 1447 O O . LEU B 1 56 ? 15.172 5.223 1.99 1 98.62 56 LEU B O 1
ATOM 1451 N N . ASN B 1 57 ? 16.719 6.668 2.705 1 98.75 57 ASN B N 1
ATOM 1452 C CA . ASN B 1 57 ? 17.734 6.094 1.835 1 98.75 57 ASN B CA 1
ATOM 1453 C C . ASN B 1 57 ? 18 4.625 2.162 1 98.75 57 ASN B C 1
ATOM 1455 O O . ASN B 1 57 ? 18.141 3.797 1.26 1 98.75 57 ASN B O 1
ATOM 1459 N N . ALA B 1 58 ? 18.109 4.297 3.408 1 98.62 58 ALA B N 1
ATOM 1460 C CA . ALA B 1 58 ? 18.297 2.914 3.832 1 98.62 58 ALA B CA 1
ATOM 1461 C C . ALA B 1 58 ? 17.141 2.031 3.4 1 98.62 58 ALA B C 1
ATOM 1463 O O . ALA B 1 58 ? 17.344 0.92 2.906 1 98.62 58 ALA B O 1
ATOM 1464 N N . ALA B 1 59 ? 15.938 2.49 3.605 1 98.69 59 ALA B N 1
ATOM 1465 C CA . ALA B 1 59 ? 14.75 1.74 3.207 1 98.69 59 ALA B CA 1
ATOM 1466 C C . ALA B 1 59 ? 14.727 1.506 1.699 1 98.69 59 ALA B C 1
ATOM 1468 O O . ALA B 1 59 ? 14.414 0.406 1.24 1 98.69 59 ALA B O 1
ATOM 1469 N N . ASN B 1 60 ? 15.008 2.582 0.944 1 98.88 60 ASN B N 1
ATOM 1470 C CA . ASN B 1 60 ? 15.055 2.443 -0.508 1 98.88 60 ASN B CA 1
ATOM 1471 C C . ASN B 1 60 ? 16.094 1.423 -0.941 1 98.88 60 ASN B C 1
ATOM 1473 O O . ASN B 1 60 ? 15.867 0.64 -1.863 1 98.88 60 ASN B O 1
ATOM 1477 N N . THR B 1 61 ? 17.25 1.482 -0.356 1 98.88 61 THR B N 1
ATOM 1478 C CA . THR B 1 61 ? 18.297 0.519 -0.658 1 98.88 61 THR B CA 1
ATOM 1479 C C . THR B 1 61 ? 17.828 -0.905 -0.386 1 98.88 61 THR B C 1
ATOM 1481 O O . THR B 1 61 ? 18.031 -1.801 -1.208 1 98.88 61 THR B O 1
ATOM 1484 N N . ARG B 1 62 ? 17.25 -1.132 0.73 1 98.81 62 ARG B N 1
ATOM 1485 C CA . ARG B 1 62 ? 16.719 -2.447 1.09 1 98.81 62 ARG B CA 1
ATOM 1486 C C . ARG B 1 62 ? 15.648 -2.898 0.105 1 98.81 62 ARG B C 1
ATOM 1488 O O . ARG B 1 62 ? 15.633 -4.055 -0.316 1 98.81 62 ARG B O 1
ATOM 1495 N N . LEU B 1 63 ? 14.719 -2.025 -0.263 1 98.88 63 LEU B N 1
ATOM 1496 C CA . LEU B 1 63 ? 13.672 -2.352 -1.228 1 98.88 63 LEU B CA 1
ATOM 1497 C C . LEU B 1 63 ? 14.281 -2.807 -2.551 1 98.88 63 LEU B C 1
ATOM 1499 O O . LEU B 1 63 ? 13.852 -3.816 -3.119 1 98.88 63 LEU B O 1
ATOM 1503 N N . ASN B 1 64 ? 15.281 -2.09 -2.979 1 98.69 64 ASN B N 1
ATOM 1504 C CA . ASN B 1 64 ? 15.93 -2.443 -4.234 1 98.69 64 ASN B CA 1
ATOM 1505 C C . ASN B 1 64 ? 16.625 -3.803 -4.148 1 98.69 64 ASN B C 1
ATOM 1507 O O . ASN B 1 64 ? 16.594 -4.578 -5.105 1 98.69 64 ASN B O 1
ATOM 1511 N N . THR B 1 65 ? 17.219 -4.055 -3.045 1 98.69 65 THR B N 1
ATOM 1512 C CA . THR B 1 65 ? 17.875 -5.34 -2.832 1 98.69 65 THR B CA 1
ATOM 1513 C C . THR B 1 65 ? 16.859 -6.48 -2.889 1 98.69 65 THR B C 1
ATOM 1515 O O . THR B 1 65 ? 17.094 -7.492 -3.555 1 98.69 65 THR B O 1
ATOM 1518 N N . ILE B 1 66 ? 15.805 -6.305 -2.213 1 98.56 66 ILE B N 1
ATOM 1519 C CA . ILE B 1 66 ? 14.766 -7.328 -2.158 1 98.56 66 ILE B CA 1
ATOM 1520 C C . ILE B 1 66 ? 14.18 -7.539 -3.553 1 98.56 66 ILE B C 1
ATOM 1522 O O . ILE B 1 66 ? 13.914 -8.672 -3.953 1 98.56 66 ILE B O 1
ATOM 1526 N N . LEU B 1 67 ? 13.938 -6.504 -4.297 1 98.56 67 LEU B N 1
ATOM 1527 C CA . LEU B 1 67 ? 13.422 -6.605 -5.656 1 98.56 67 LEU B CA 1
ATOM 1528 C C . LEU B 1 67 ? 14.367 -7.414 -6.539 1 98.56 67 LEU B C 1
ATOM 1530 O O . LEU B 1 67 ? 13.922 -8.281 -7.301 1 98.56 67 LEU B O 1
ATOM 1534 N N . ALA B 1 68 ? 15.641 -7.098 -6.43 1 98.44 68 ALA B N 1
ATOM 1535 C CA . ALA B 1 68 ? 16.641 -7.844 -7.191 1 98.44 68 ALA B CA 1
ATOM 1536 C C . ALA B 1 68 ? 16.609 -9.328 -6.84 1 98.44 68 ALA B C 1
ATOM 1538 O O . ALA B 1 68 ? 16.672 -10.18 -7.723 1 98.44 68 ALA B O 1
ATOM 1539 N N . GLN B 1 69 ? 16.516 -9.625 -5.594 1 98 69 GLN B N 1
ATOM 1540 C CA . GLN B 1 69 ? 16.453 -11.008 -5.133 1 98 69 GLN B CA 1
ATOM 1541 C C . GLN B 1 69 ? 15.211 -11.703 -5.684 1 98 69 GLN B C 1
ATOM 1543 O O . GLN B 1 69 ? 15.281 -12.859 -6.109 1 98 69 GLN B O 1
ATOM 1548 N N . GLN B 1 70 ? 14.078 -11.008 -5.684 1 97.81 70 GLN B N 1
ATOM 1549 C CA . GLN B 1 70 ? 12.844 -11.586 -6.211 1 97.81 70 GLN B CA 1
ATOM 1550 C C . GLN B 1 70 ? 12.969 -11.891 -7.699 1 97.81 70 GLN B C 1
ATOM 1552 O O . GLN B 1 70 ? 12.539 -12.945 -8.164 1 97.81 70 GLN B O 1
ATOM 1557 N N . LYS B 1 71 ? 13.531 -10.977 -8.422 1 98.19 71 LYS B N 1
ATOM 1558 C CA . LYS B 1 71 ? 13.719 -11.18 -9.859 1 98.19 71 LYS B CA 1
ATOM 1559 C C . LYS B 1 71 ? 14.633 -12.367 -10.125 1 98.19 71 LYS B C 1
ATOM 1561 O O . LYS B 1 71 ? 14.375 -13.172 -11.023 1 98.19 71 LYS B O 1
ATOM 1566 N N . GLN B 1 72 ? 15.711 -12.531 -9.367 1 97.81 72 GLN B N 1
ATOM 1567 C CA . GLN B 1 72 ? 16.625 -13.656 -9.508 1 97.81 72 GLN B CA 1
ATOM 1568 C C . GLN B 1 72 ? 15.93 -14.977 -9.203 1 97.81 72 GLN B C 1
ATOM 1570 O O . GLN B 1 72 ? 16.141 -15.969 -9.906 1 97.81 72 GLN B O 1
ATOM 1575 N N . GLU B 1 73 ? 15.148 -14.961 -8.164 1 96.75 73 GLU B N 1
ATOM 1576 C CA . GLU B 1 73 ? 14.414 -16.172 -7.801 1 96.75 73 GLU B CA 1
ATOM 1577 C C . GLU B 1 73 ? 13.461 -16.594 -8.914 1 96.75 73 GLU B C 1
ATOM 1579 O O . GLU B 1 73 ? 13.375 -17.766 -9.258 1 96.75 73 GLU B O 1
ATOM 1584 N N . ILE B 1 74 ? 12.734 -15.664 -9.453 1 96.88 74 ILE B N 1
ATOM 1585 C CA . ILE B 1 74 ? 11.805 -15.945 -10.547 1 96.88 74 ILE B CA 1
ATOM 1586 C C . ILE B 1 74 ? 12.57 -16.469 -11.758 1 96.88 74 ILE B C 1
ATOM 1588 O O . ILE B 1 74 ? 12.172 -17.453 -12.375 1 96.88 74 ILE B O 1
ATOM 1592 N N . ALA B 1 75 ? 13.688 -15.82 -12.133 1 96.81 75 ALA B N 1
ATOM 1593 C CA . ALA B 1 75 ? 14.508 -16.219 -13.273 1 96.81 75 ALA B CA 1
ATOM 1594 C C . ALA B 1 75 ? 15.055 -17.625 -13.094 1 96.81 75 ALA B C 1
ATOM 1596 O O . ALA B 1 75 ? 15.172 -18.391 -14.062 1 96.81 75 ALA B O 1
ATOM 1597 N N . SER B 1 76 ? 15.328 -18 -11.852 1 96.88 76 SER B N 1
ATOM 1598 C CA . SER B 1 76 ? 15.961 -19.281 -11.555 1 96.88 76 SER B CA 1
ATOM 1599 C C . SER B 1 76 ? 15 -20.438 -11.812 1 96.88 76 SER B C 1
ATOM 1601 O O . SER B 1 76 ? 15.43 -21.594 -11.906 1 96.88 76 SER B O 1
ATOM 1603 N N . LEU B 1 77 ? 13.75 -20.156 -11.922 1 95.25 77 LEU B N 1
ATOM 1604 C CA . LEU B 1 77 ? 12.758 -21.203 -12.195 1 95.25 77 LEU B CA 1
ATOM 1605 C C . LEU B 1 77 ? 12.844 -21.656 -13.648 1 95.25 77 LEU B C 1
ATOM 1607 O O . LEU B 1 77 ? 12.297 -22.703 -14 1 95.25 77 LEU B O 1
ATOM 1611 N N . HIS B 1 78 ? 13.43 -20.891 -14.5 1 93.25 78 HIS B N 1
ATOM 1612 C CA . HIS B 1 78 ? 13.602 -21.203 -15.914 1 93.25 78 HIS B CA 1
ATOM 1613 C C . HIS B 1 78 ? 12.273 -21.609 -16.547 1 93.25 78 HIS B C 1
ATOM 1615 O O . HIS B 1 78 ? 12.219 -22.547 -17.344 1 93.25 78 HIS B O 1
ATOM 1621 N N . SER B 1 79 ? 11.242 -20.984 -16.125 1 93.19 79 SER B N 1
ATOM 1622 C CA . SER B 1 79 ? 9.922 -21.203 -16.703 1 93.19 79 SER B CA 1
ATOM 1623 C C . SER B 1 79 ? 9.672 -20.266 -17.891 1 93.19 79 SER B C 1
ATOM 1625 O O . SER B 1 79 ? 10.258 -19.188 -17.969 1 93.19 79 SER B O 1
ATOM 1627 N N . ALA B 1 80 ? 8.797 -20.609 -18.75 1 92.94 80 ALA B N 1
ATOM 1628 C CA . ALA B 1 80 ? 8.438 -19.781 -19.906 1 92.94 80 ALA B CA 1
ATOM 1629 C C . ALA B 1 80 ? 7.777 -18.484 -19.453 1 92.94 80 ALA B C 1
ATOM 1631 O O . ALA B 1 80 ? 7.859 -17.469 -20.141 1 92.94 80 ALA B O 1
ATOM 1632 N N . GLY B 1 81 ? 7.184 -18.438 -18.266 1 95.5 81 GLY B N 1
ATOM 1633 C CA . GLY B 1 81 ? 6.477 -17.281 -17.75 1 95.5 81 GLY B CA 1
ATOM 1634 C C . GLY B 1 81 ? 7.352 -16.375 -16.906 1 95.5 81 GLY B C 1
ATOM 1635 O O . GLY B 1 81 ? 6.91 -15.305 -16.469 1 95.5 81 GLY B O 1
ATOM 1636 N N . SER B 1 82 ? 8.594 -16.75 -16.75 1 96.75 82 SER B N 1
ATOM 1637 C CA . SER B 1 82 ? 9.461 -16.016 -15.836 1 96.75 82 SER B CA 1
ATOM 1638 C C . SER B 1 82 ? 9.703 -14.594 -16.344 1 96.75 82 SER B C 1
ATOM 1640 O O . SER B 1 82 ? 9.664 -13.641 -15.562 1 96.75 82 SER B O 1
ATOM 1642 N N . GLU B 1 83 ? 9.93 -14.492 -17.594 1 97.31 83 GLU B N 1
ATOM 1643 C CA . GLU B 1 83 ? 10.203 -13.172 -18.141 1 97.31 83 GLU B CA 1
ATOM 1644 C C . GLU B 1 83 ? 9.008 -12.242 -17.969 1 97.31 83 GLU B C 1
ATOM 1646 O O . GLU B 1 83 ? 9.172 -11.086 -17.562 1 97.31 83 GLU B O 1
ATOM 1651 N N . LYS B 1 84 ? 7.871 -12.734 -18.25 1 98.19 84 LYS B N 1
ATOM 1652 C CA . LYS B 1 84 ? 6.66 -11.93 -18.078 1 98.19 84 LYS B CA 1
ATOM 1653 C C . LYS B 1 84 ? 6.453 -11.547 -16.609 1 98.19 84 LYS B C 1
ATOM 1655 O O . LYS B 1 84 ? 6.062 -10.414 -16.312 1 98.19 84 LYS B O 1
ATOM 1660 N N . ALA B 1 85 ? 6.699 -12.461 -15.703 1 98.31 85 ALA B N 1
ATOM 1661 C CA . ALA B 1 85 ? 6.57 -12.188 -14.281 1 98.31 85 ALA B CA 1
ATOM 1662 C C . ALA B 1 85 ? 7.539 -11.094 -13.844 1 98.31 85 ALA B C 1
ATOM 1664 O O . ALA B 1 85 ? 7.164 -10.195 -13.086 1 98.31 85 ALA B O 1
ATOM 1665 N N . ILE B 1 86 ? 8.734 -11.141 -14.336 1 98.62 86 ILE B N 1
ATOM 1666 C CA . ILE B 1 86 ? 9.734 -10.141 -13.984 1 98.62 86 ILE B CA 1
ATOM 1667 C C . ILE B 1 86 ? 9.32 -8.773 -14.539 1 98.62 86 ILE B C 1
ATOM 1669 O O . ILE B 1 86 ? 9.438 -7.758 -13.859 1 98.62 86 ILE B O 1
ATOM 1673 N N . GLN B 1 87 ? 8.812 -8.758 -15.766 1 98.75 87 GLN B N 1
ATOM 1674 C CA . GLN B 1 87 ? 8.328 -7.512 -16.359 1 98.75 87 GLN B CA 1
ATOM 1675 C C . GLN B 1 87 ? 7.195 -6.914 -15.531 1 98.75 87 GLN B C 1
ATOM 1677 O O . GLN B 1 87 ? 7.176 -5.707 -15.281 1 98.75 87 GLN B O 1
ATOM 1682 N N . SER B 1 88 ? 6.309 -7.762 -15.125 1 98.81 88 SER B N 1
ATOM 1683 C CA . SER B 1 88 ? 5.188 -7.273 -14.336 1 98.81 88 SER B CA 1
ATOM 1684 C C . SER B 1 88 ? 5.648 -6.789 -12.961 1 98.81 88 SER B C 1
ATOM 1686 O O . SER B 1 88 ? 5.086 -5.84 -12.414 1 98.81 88 SER B O 1
ATOM 1688 N N . LEU B 1 89 ? 6.648 -7.434 -12.359 1 98.75 89 LEU B N 1
ATOM 1689 C CA . LEU B 1 89 ? 7.219 -6.961 -11.102 1 98.75 89 LEU B CA 1
ATOM 1690 C C . LEU B 1 89 ? 7.84 -5.578 -11.273 1 98.75 89 LEU B C 1
ATOM 1692 O O . LEU B 1 89 ? 7.68 -4.711 -10.414 1 98.75 89 LEU B O 1
ATOM 1696 N N . ASN B 1 90 ? 8.523 -5.363 -12.398 1 98.88 90 ASN B N 1
ATOM 1697 C CA . ASN B 1 90 ? 9.094 -4.051 -12.68 1 98.88 90 ASN B CA 1
ATOM 1698 C C . ASN B 1 90 ? 8.016 -2.979 -12.781 1 98.88 90 ASN B C 1
ATOM 1700 O O . ASN B 1 90 ? 8.18 -1.873 -12.266 1 98.88 90 ASN B O 1
ATOM 1704 N N . LEU B 1 91 ? 6.941 -3.293 -13.438 1 98.94 91 LEU B N 1
ATOM 1705 C CA . LEU B 1 91 ? 5.836 -2.352 -13.578 1 98.94 91 LEU B CA 1
ATOM 1706 C C . LEU B 1 91 ? 5.188 -2.074 -12.219 1 98.94 91 LEU B C 1
ATOM 1708 O O . LEU B 1 91 ? 4.832 -0.932 -11.922 1 98.94 91 LEU B O 1
ATOM 1712 N N . SER B 1 92 ? 5.062 -3.121 -11.414 1 98.88 92 SER B N 1
ATOM 1713 C CA . SER B 1 92 ? 4.543 -2.965 -10.062 1 98.88 92 SER B CA 1
ATOM 1714 C C . SER B 1 92 ? 5.43 -2.041 -9.234 1 98.88 92 SER B C 1
ATOM 1716 O O . SER B 1 92 ? 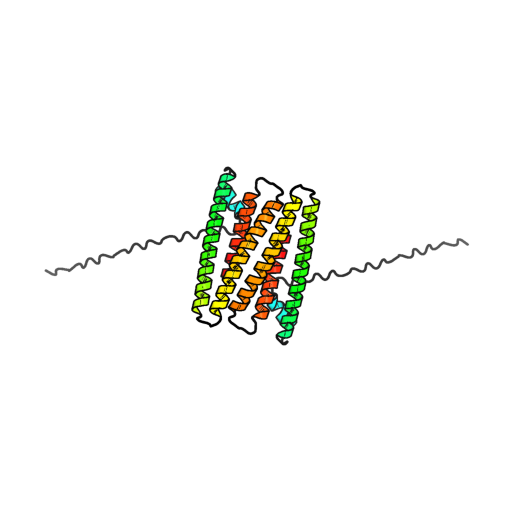4.93 -1.164 -8.523 1 98.88 92 SER B O 1
ATOM 1718 N N . HIS B 1 93 ? 6.703 -2.223 -9.359 1 98.88 93 HIS B N 1
ATOM 1719 C CA . HIS B 1 93 ? 7.648 -1.407 -8.602 1 98.88 93 HIS B CA 1
ATOM 1720 C C . HIS B 1 93 ? 7.551 0.061 -9.008 1 98.88 93 HIS B C 1
ATOM 1722 O O . HIS B 1 93 ? 7.465 0.941 -8.148 1 98.88 93 HIS B O 1
ATOM 1728 N N . SER B 1 94 ? 7.547 0.286 -10.297 1 98.94 94 SER B N 1
ATOM 1729 C CA . SER B 1 94 ? 7.465 1.655 -10.789 1 98.94 94 SER B CA 1
ATOM 1730 C C . SER B 1 94 ? 6.164 2.324 -10.359 1 98.94 94 SER B C 1
ATOM 1732 O O . SER B 1 94 ? 6.16 3.488 -9.961 1 98.94 94 SER B O 1
ATOM 1734 N N . ALA B 1 95 ? 5.074 1.628 -10.461 1 98.94 95 ALA B N 1
ATOM 1735 C CA . ALA B 1 95 ? 3.777 2.158 -10.047 1 98.94 95 ALA B CA 1
ATOM 1736 C C . ALA B 1 95 ? 3.75 2.424 -8.539 1 98.94 95 ALA B C 1
ATOM 1738 O O . ALA B 1 95 ? 3.127 3.387 -8.086 1 98.94 95 ALA B O 1
ATOM 1739 N N . PHE B 1 96 ? 4.457 1.531 -7.754 1 98.94 96 PHE B N 1
ATOM 1740 C CA . PHE B 1 96 ? 4.531 1.729 -6.309 1 98.94 96 PHE B CA 1
ATOM 1741 C C . PHE B 1 96 ? 5.242 3.037 -5.98 1 98.94 96 PHE B C 1
ATOM 1743 O O . PHE B 1 96 ? 4.781 3.801 -5.129 1 98.94 96 PHE B O 1
ATOM 1750 N N . ILE B 1 97 ? 6.355 3.303 -6.676 1 98.94 97 ILE B N 1
ATOM 1751 C CA . ILE B 1 97 ? 7.109 4.523 -6.418 1 98.94 97 ILE B CA 1
ATOM 1752 C C . ILE B 1 97 ? 6.242 5.742 -6.719 1 98.94 97 ILE B C 1
ATOM 1754 O O . ILE B 1 97 ? 6.227 6.707 -5.953 1 98.94 97 ILE B O 1
ATOM 1758 N N . THR B 1 98 ? 5.504 5.703 -7.82 1 98.94 98 THR B N 1
ATOM 1759 C CA . THR B 1 98 ? 4.609 6.793 -8.195 1 98.94 98 THR B CA 1
ATOM 1760 C C . THR B 1 98 ? 3.52 6.98 -7.145 1 98.94 98 THR B C 1
ATOM 1762 O O . THR B 1 98 ? 3.217 8.109 -6.754 1 98.94 98 THR B O 1
ATOM 1765 N N . PHE B 1 99 ? 2.922 5.879 -6.633 1 99 99 PHE B N 1
ATOM 1766 C CA . PHE B 1 99 ? 1.89 5.941 -5.609 1 99 99 PHE B CA 1
ATOM 1767 C C . PHE B 1 99 ? 2.453 6.5 -4.305 1 99 99 PHE B C 1
ATOM 1769 O O . PHE B 1 99 ? 1.854 7.387 -3.693 1 99 99 PHE B O 1
ATOM 1776 N N . ARG B 1 100 ? 3.584 5.957 -3.879 1 98.94 100 ARG B N 1
ATOM 1777 C CA . ARG B 1 100 ? 4.211 6.406 -2.641 1 98.94 100 ARG B CA 1
ATOM 1778 C C . ARG B 1 100 ? 4.43 7.914 -2.652 1 98.94 100 ARG B C 1
ATOM 1780 O O . ARG B 1 100 ? 4.066 8.609 -1.698 1 98.94 100 ARG B O 1
ATOM 1787 N N . ASP B 1 101 ? 5.027 8.383 -3.795 1 98.94 101 ASP B N 1
ATOM 1788 C CA . ASP B 1 101 ? 5.352 9.805 -3.855 1 98.94 101 ASP B CA 1
ATOM 1789 C C . ASP B 1 101 ? 4.082 10.656 -3.9 1 98.94 101 ASP B C 1
ATOM 1791 O O . ASP B 1 101 ? 4.008 11.703 -3.252 1 98.94 101 ASP B O 1
ATOM 1795 N N . ALA B 1 102 ? 3.039 10.211 -4.613 1 98.94 102 ALA B N 1
ATOM 1796 C CA . ALA B 1 102 ? 1.783 10.953 -4.688 1 98.94 102 ALA B CA 1
ATOM 1797 C C . ALA B 1 102 ? 1.062 10.945 -3.342 1 98.94 102 ALA B C 1
ATOM 1799 O O . ALA B 1 102 ? 0.523 11.969 -2.914 1 98.94 102 ALA B O 1
ATOM 1800 N N . GLU B 1 103 ? 1.03 9.789 -2.672 1 98.88 103 GLU B N 1
ATOM 1801 C CA . GLU B 1 103 ? 0.387 9.672 -1.366 1 98.88 103 GLU B CA 1
ATOM 1802 C C . GLU B 1 103 ? 1.079 10.562 -0.333 1 98.88 103 GLU B C 1
ATOM 1804 O O . GLU B 1 103 ? 0.417 11.258 0.441 1 98.88 103 GLU B O 1
ATOM 1809 N N . CYS B 1 104 ? 2.414 10.562 -0.383 1 98.88 104 CYS B N 1
ATOM 1810 C CA . CYS B 1 104 ? 3.125 11.305 0.653 1 98.88 104 CYS B CA 1
ATOM 1811 C C . CYS B 1 104 ? 3.111 12.805 0.361 1 98.88 104 CYS B C 1
ATOM 1813 O O . CYS B 1 104 ? 3.154 13.617 1.282 1 98.88 104 CYS B O 1
ATOM 1815 N N . ARG B 1 105 ? 2.951 13.203 -0.892 1 98.81 105 ARG B N 1
ATOM 1816 C CA . ARG B 1 105 ? 2.666 14.602 -1.213 1 98.81 105 ARG B CA 1
ATOM 1817 C C . ARG B 1 105 ? 1.297 15.016 -0.686 1 98.81 105 ARG B C 1
ATOM 1819 O O . ARG B 1 105 ? 1.132 16.125 -0.175 1 98.81 105 ARG B O 1
ATOM 1826 N N . TYR B 1 106 ? 0.346 14.164 -0.775 1 98.69 106 TYR B N 1
ATOM 1827 C CA . TYR B 1 106 ? -0.968 14.461 -0.214 1 98.69 106 TYR B CA 1
ATOM 1828 C C . TYR B 1 106 ? -0.881 14.68 1.291 1 98.69 106 TYR B C 1
ATOM 1830 O O . TYR B 1 106 ? -1.446 15.641 1.818 1 98.69 106 TYR B O 1
ATOM 1838 N N . ARG B 1 107 ? -0.181 13.812 1.978 1 97.75 107 ARG B N 1
ATOM 1839 C CA . ARG B 1 107 ? -0.065 13.969 3.424 1 97.75 107 ARG B CA 1
ATOM 1840 C C . ARG B 1 107 ? 0.639 15.273 3.783 1 97.75 107 ARG B C 1
ATOM 1842 O O . ARG B 1 107 ? 0.298 15.914 4.777 1 97.75 107 ARG B O 1
ATOM 1849 N N . TYR B 1 108 ? 1.572 15.633 2.943 1 97.81 108 TYR B N 1
ATOM 1850 C CA . TYR B 1 108 ? 2.219 16.938 3.064 1 97.81 108 TYR B CA 1
ATOM 1851 C C . TYR B 1 108 ? 1.207 18.062 2.904 1 97.81 108 TYR B C 1
ATOM 1853 O O . TYR B 1 108 ? 1.09 18.922 3.777 1 97.81 108 TYR B O 1
ATOM 1861 N N . ASP B 1 109 ? 0.463 18.031 1.792 1 97.69 109 ASP B N 1
ATOM 1862 C CA . ASP B 1 109 ? -0.478 19.094 1.478 1 97.69 109 ASP B CA 1
ATOM 1863 C C . ASP B 1 109 ? -1.616 19.141 2.494 1 97.69 109 ASP B C 1
ATOM 1865 O O . ASP B 1 109 ? -2.143 20.219 2.795 1 97.69 109 ASP B O 1
ATOM 1869 N N . ALA B 1 110 ? -1.933 18.094 3.121 1 96.25 110 ALA B N 1
ATOM 1870 C CA . ALA B 1 110 ? -3.047 17.984 4.059 1 96.25 110 ALA B CA 1
ATOM 1871 C C . ALA B 1 110 ? -2.689 18.609 5.402 1 96.25 110 ALA B C 1
ATOM 1873 O O . ALA B 1 110 ? -3.562 18.812 6.25 1 96.25 110 ALA B O 1
ATOM 1874 N N . THR B 1 111 ? -1.413 18.938 5.582 1 95 111 THR B N 1
ATOM 1875 C CA . THR B 1 111 ? -1.036 19.688 6.781 1 95 111 THR B CA 1
ATOM 1876 C C . THR B 1 111 ? -1.444 21.156 6.656 1 95 111 THR B C 1
ATOM 1878 O O . THR B 1 111 ? -1.414 21.891 7.641 1 95 111 THR B O 1
ATOM 1881 N N . LEU B 1 112 ? -1.74 21.547 5.469 1 93 112 LEU B N 1
ATOM 1882 C CA . LEU B 1 112 ? -2.18 22.906 5.176 1 93 112 LEU B CA 1
ATOM 1883 C C . LEU B 1 112 ? -1.131 23.922 5.617 1 93 112 LEU B C 1
ATOM 1885 O O . LEU B 1 112 ? -1.47 24.969 6.184 1 93 112 LEU B O 1
ATOM 1889 N N . GLY B 1 113 ? 0.151 23.609 5.441 1 88.75 113 GLY B N 1
ATOM 1890 C CA . GLY B 1 113 ? 1.238 24.562 5.617 1 88.75 113 GLY B CA 1
ATOM 1891 C C . GLY B 1 113 ? 1.913 24.453 6.973 1 88.75 113 GLY B C 1
ATOM 1892 O O . GLY B 1 113 ? 2.572 25.391 7.422 1 88.75 113 GLY B O 1
ATOM 1893 N N . GLY B 1 114 ? 1.9 23.406 7.668 1 88.56 114 GLY B N 1
ATOM 1894 C CA . GLY B 1 114 ? 2.572 23.234 8.945 1 88.56 114 GLY B CA 1
ATOM 1895 C C . GLY B 1 114 ? 4.074 23.062 8.812 1 88.56 114 GLY B C 1
ATOM 1896 O O . GLY B 1 114 ? 4.559 22.531 7.812 1 88.56 114 GLY B O 1
ATOM 1897 N N . SER B 1 115 ? 4.82 23.594 9.719 1 88.31 115 SER B N 1
ATOM 1898 C CA . SER B 1 115 ? 6.277 23.578 9.695 1 88.31 115 SER B CA 1
ATOM 1899 C C . SER B 1 115 ? 6.816 22.141 9.617 1 88.31 115 SER B C 1
ATOM 1901 O O . SER B 1 115 ? 7.926 21.922 9.125 1 88.31 115 SER B O 1
ATOM 1903 N N . GLY B 1 116 ? 6.039 21.125 10 1 90.5 116 GLY B N 1
ATOM 1904 C CA . GLY B 1 116 ? 6.48 19.734 10 1 90.5 116 GLY B CA 1
ATOM 1905 C C . GLY B 1 116 ? 6.059 18.969 8.758 1 90.5 116 GLY B C 1
ATOM 1906 O O . GLY B 1 116 ? 6.242 17.75 8.672 1 90.5 116 GLY B O 1
ATOM 1907 N N . ALA B 1 117 ? 5.598 19.688 7.707 1 94.56 117 ALA B N 1
ATOM 1908 C CA . ALA B 1 117 ? 5.035 19.047 6.523 1 94.56 117 ALA B CA 1
ATOM 1909 C C . ALA B 1 117 ? 6.086 18.188 5.816 1 94.56 117 ALA B C 1
ATOM 1911 O O . ALA B 1 117 ? 5.793 17.078 5.367 1 94.56 117 ALA B O 1
ATOM 1912 N N . GLY B 1 118 ? 7.293 18.734 5.75 1 94.94 118 GLY B N 1
ATOM 1913 C CA . GLY B 1 118 ? 8.367 17.984 5.133 1 94.94 118 GLY B CA 1
ATOM 1914 C C . GLY B 1 118 ? 8.711 16.703 5.883 1 94.94 118 GLY B C 1
ATOM 1915 O O . GLY B 1 118 ? 8.977 15.672 5.273 1 94.94 118 GLY B O 1
ATOM 1916 N N . ASP B 1 119 ? 8.68 16.781 7.188 1 93.69 119 ASP B N 1
ATOM 1917 C CA . ASP B 1 119 ? 8.945 15.609 8.016 1 93.69 119 ASP B CA 1
ATOM 1918 C C . ASP B 1 119 ? 7.855 14.555 7.844 1 93.69 119 ASP B C 1
ATOM 1920 O O . ASP B 1 119 ? 8.148 13.359 7.77 1 93.69 119 ASP B O 1
ATOM 1924 N N . ILE B 1 120 ? 6.672 14.992 7.758 1 94.62 120 ILE B N 1
ATOM 1925 C CA . ILE B 1 120 ? 5.539 14.094 7.566 1 94.62 120 ILE B CA 1
ATOM 1926 C C . ILE B 1 120 ? 5.672 13.375 6.23 1 94.62 120 ILE B C 1
ATOM 1928 O O . ILE B 1 120 ? 5.461 12.164 6.148 1 94.62 120 ILE B O 1
ATOM 1932 N N . MET B 1 121 ? 6.062 14.125 5.203 1 97.38 121 MET B N 1
ATOM 1933 C CA . MET B 1 121 ? 6.223 13.523 3.881 1 97.38 121 MET B CA 1
ATOM 1934 C C . MET B 1 121 ? 7.285 12.43 3.902 1 97.38 121 MET B C 1
ATOM 1936 O O . MET B 1 121 ? 7.062 11.336 3.396 1 97.38 121 MET B O 1
ATOM 1940 N N . LYS B 1 122 ? 8.414 12.773 4.484 1 97.5 122 LYS B N 1
ATOM 1941 C CA . LYS B 1 122 ? 9.508 11.805 4.516 1 97.5 122 LYS B CA 1
ATOM 1942 C C . LYS B 1 122 ? 9.141 10.594 5.367 1 97.5 122 LYS B C 1
ATOM 1944 O O . LYS B 1 122 ? 9.43 9.453 4.992 1 97.5 122 LYS B O 1
ATOM 1949 N N . ALA B 1 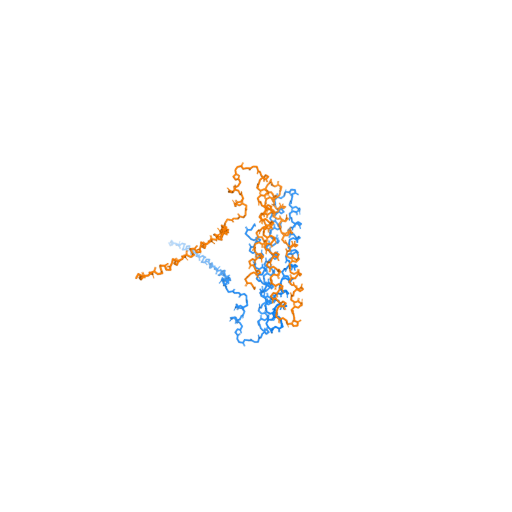123 ? 8.539 10.789 6.504 1 96.69 123 ALA B N 1
ATOM 1950 C CA . ALA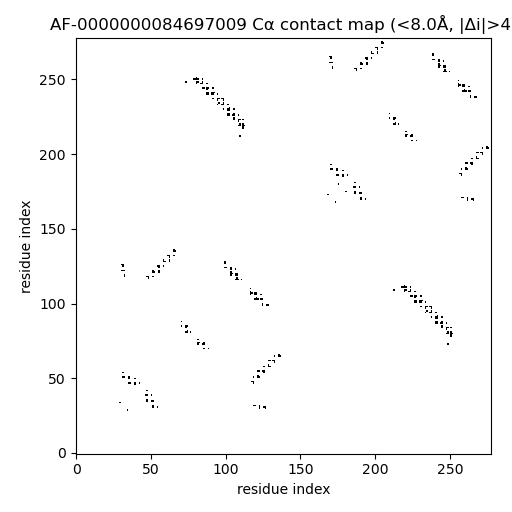 B 1 123 ? 8.094 9.68 7.344 1 96.69 123 ALA B CA 1
ATOM 1951 C C . ALA B 1 123 ? 7.105 8.789 6.59 1 96.69 123 ALA B C 1
ATOM 1953 O O . ALA B 1 123 ? 7.168 7.562 6.695 1 96.69 123 ALA B O 1
ATOM 1954 N N . CYS B 1 124 ? 6.23 9.383 5.852 1 97.88 124 CYS B N 1
ATOM 1955 C CA . CYS B 1 124 ? 5.281 8.664 5 1 97.88 124 CYS B CA 1
ATOM 1956 C C . CYS B 1 124 ? 6.008 7.793 3.986 1 97.88 124 CYS B C 1
ATOM 1958 O O . CYS B 1 124 ? 5.66 6.625 3.805 1 97.88 124 CYS B O 1
ATOM 1960 N N . GLN B 1 125 ? 6.992 8.375 3.336 1 98.88 125 GLN B N 1
ATOM 1961 C CA . GLN B 1 125 ? 7.746 7.617 2.344 1 98.88 125 GLN B CA 1
ATOM 1962 C C . GLN B 1 125 ? 8.445 6.418 2.982 1 98.88 125 GLN B C 1
ATOM 1964 O O . GLN B 1 125 ? 8.469 5.332 2.404 1 98.88 125 GLN B O 1
ATOM 1969 N N . ILE B 1 126 ? 8.977 6.629 4.137 1 98.75 126 ILE B N 1
ATOM 1970 C CA . ILE B 1 126 ? 9.633 5.543 4.859 1 98.75 126 ILE B CA 1
ATOM 1971 C C . ILE B 1 126 ? 8.609 4.461 5.207 1 98.75 126 ILE B C 1
ATOM 1973 O O . ILE B 1 126 ? 8.836 3.279 4.949 1 98.75 126 ILE B O 1
ATOM 1977 N N . ASP B 1 127 ? 7.469 4.852 5.719 1 97.94 127 ASP B N 1
ATOM 1978 C CA . ASP B 1 127 ? 6.441 3.906 6.145 1 97.94 127 ASP B CA 1
ATOM 1979 C C . ASP B 1 127 ? 5.934 3.078 4.969 1 97.94 127 ASP B C 1
ATOM 1981 O O . ASP B 1 127 ? 5.824 1.854 5.066 1 97.94 127 ASP B O 1
ATOM 1985 N N . LEU B 1 128 ? 5.605 3.695 3.871 1 98.75 128 LEU B N 1
ATOM 1986 C CA . LEU B 1 128 ? 5.094 2.971 2.713 1 98.75 128 LEU B CA 1
ATOM 1987 C C . LEU B 1 128 ? 6.172 2.076 2.113 1 98.75 128 LEU B C 1
ATOM 1989 O O . LEU B 1 128 ? 5.875 0.987 1.616 1 98.75 128 LEU B O 1
ATOM 1993 N N . THR B 1 129 ? 7.438 2.576 2.129 1 98.88 129 THR B N 1
ATOM 1994 C CA . THR B 1 129 ? 8.523 1.731 1.638 1 98.88 129 THR B CA 1
ATOM 1995 C C . THR B 1 129 ? 8.672 0.486 2.506 1 98.88 129 THR B C 1
ATOM 1997 O O . THR B 1 129 ? 8.82 -0.624 1.99 1 98.88 129 THR B O 1
ATOM 2000 N N . ASN B 1 130 ? 8.625 0.667 3.805 1 98.25 130 ASN B N 1
ATOM 2001 C CA . ASN B 1 130 ? 8.711 -0.473 4.711 1 98.25 130 ASN B CA 1
ATOM 2002 C C . ASN B 1 130 ? 7.539 -1.428 4.531 1 98.25 130 ASN B C 1
ATOM 2004 O O . ASN B 1 130 ? 7.703 -2.646 4.609 1 98.25 130 ASN B O 1
ATOM 2008 N N . TRP B 1 131 ? 6.418 -0.913 4.348 1 98.06 131 TRP B N 1
ATOM 2009 C CA . TRP B 1 131 ? 5.262 -1.748 4.043 1 98.06 131 TRP B CA 1
ATOM 2010 C C . TRP B 1 131 ? 5.512 -2.588 2.795 1 98.06 131 TRP B C 1
ATOM 2012 O O . TRP B 1 131 ? 5.227 -3.787 2.779 1 98.06 131 TRP B O 1
ATOM 2022 N N . ARG B 1 132 ? 6.047 -1.983 1.756 1 98.75 132 ARG B N 1
ATOM 2023 C CA . ARG B 1 132 ? 6.309 -2.672 0.496 1 98.75 132 ARG B CA 1
ATOM 2024 C C . ARG B 1 132 ? 7.34 -3.779 0.681 1 98.75 132 ARG B C 1
ATOM 2026 O O . ARG B 1 132 ? 7.195 -4.871 0.125 1 98.75 132 ARG B O 1
ATOM 2033 N N . ILE B 1 133 ? 8.344 -3.441 1.434 1 98.44 133 ILE B N 1
ATOM 2034 C CA . ILE B 1 133 ? 9.375 -4.426 1.729 1 98.44 133 ILE B CA 1
ATOM 2035 C C . ILE B 1 133 ? 8.75 -5.656 2.381 1 98.44 133 ILE B C 1
ATOM 2037 O O . ILE B 1 133 ? 9.016 -6.789 1.97 1 98.44 133 ILE B O 1
ATOM 2041 N N . LYS B 1 134 ? 7.91 -5.398 3.326 1 97.31 134 LYS B N 1
ATOM 2042 C CA . LYS B 1 134 ? 7.238 -6.504 4.008 1 97.31 134 LYS B CA 1
ATOM 2043 C C . LYS B 1 134 ? 6.363 -7.297 3.041 1 97.31 134 LYS B C 1
ATOM 2045 O O . LYS B 1 134 ? 6.367 -8.531 3.061 1 97.31 134 LYS B O 1
ATOM 2050 N N . GLN B 1 135 ? 5.668 -6.609 2.227 1 96.81 135 GLN B N 1
ATOM 2051 C CA . GLN B 1 135 ? 4.797 -7.258 1.251 1 96.81 135 GLN B CA 1
ATOM 2052 C C . GLN B 1 135 ? 5.594 -8.18 0.33 1 96.81 135 GLN B C 1
ATOM 2054 O O . GLN B 1 135 ? 5.156 -9.289 0.02 1 96.81 135 GLN B O 1
ATOM 2059 N N . LEU B 1 136 ? 6.738 -7.746 -0.109 1 97.25 136 LEU B N 1
ATOM 2060 C CA . LEU B 1 136 ? 7.551 -8.508 -1.056 1 97.25 136 LEU B CA 1
ATOM 2061 C C . LEU B 1 136 ? 8.203 -9.703 -0.373 1 97.25 136 LEU B C 1
ATOM 2063 O O . LEU B 1 136 ? 8.477 -10.719 -1.019 1 97.25 136 LEU B O 1
ATOM 2067 N N . GLN B 1 137 ? 8.398 -9.578 0.939 1 94.38 137 GLN B N 1
ATOM 2068 C CA . GLN B 1 137 ? 9.039 -10.664 1.675 1 94.38 137 GLN B CA 1
ATOM 2069 C C . GLN B 1 137 ? 8.023 -11.719 2.094 1 94.38 137 GLN B C 1
ATOM 2071 O O . GLN B 1 137 ? 8.383 -12.867 2.359 1 94.38 137 GLN B O 1
ATOM 2076 N N . GLU B 1 138 ? 6.77 -11.383 2.26 1 84.88 138 GLU B N 1
ATOM 2077 C CA . GLU B 1 138 ? 5.715 -12.305 2.674 1 84.88 138 GLU B CA 1
ATOM 2078 C C . GLU B 1 138 ? 5.109 -13.031 1.473 1 84.88 138 GLU B C 1
ATOM 2080 O O . GLU B 1 138 ? 4.457 -14.062 1.629 1 84.88 138 GLU B O 1
ATOM 2085 N N . ASN B 1 139 ? 5.234 -12.547 0.348 1 68.31 139 ASN B N 1
ATOM 2086 C CA . ASN B 1 139 ? 4.668 -13.18 -0.839 1 68.31 139 ASN B CA 1
ATOM 2087 C C . ASN B 1 139 ? 5.707 -14.008 -1.585 1 68.31 139 ASN B C 1
ATOM 2089 O O . ASN B 1 139 ? 6.887 -13.648 -1.625 1 68.31 139 ASN B O 1
#

Secondary structure (DSSP, 8-state):
---------------------------TT--HHHHHHHHHTT--HHHHHHHHHHHHHHHHHHHHHHHHHHHHHHHHT--TTHHHHHHHHHHHHHHHHHHHHHHHHHHHHTTSS-TTHHHHHHHHHHHHHHHHHHHHHH-/---------------------------TT--HHHHHHHHHTT--HHHHHHHHHHHHHHHHHHHHHHHHHHHHHHHHT--TTHHHHHHHHHHHHHHHHHHHHHHHHHHHHTTSS-TTHHHHHHHHHHHHHHHHHHHHHH-